Protein AF-A0A3D1HDG7-F1 (afdb_monomer)

Radius of gyration: 14.28 Å; Cα contacts (8 Å, |Δi|>4): 1167; chains: 1; bounding box: 36×28×39 Å

Sequence (213 aa):
SNIEINGGNVTANGGNYAAGIGGGYGREGSGIKIKSGTVKAKGGKNGAGIGGGEEGIGDGIYIHGGEVIATGGDCAAGIGGGTDRGSGGEGSVIKITGGKVNAKGGNGGAGIGGGDSALGSDIEIFGGDVTANGGAYGAGIGGGNGKDGSNIKITDGTVKATGGNSAAGIGGGNGKNGSNIKITNGKVNATGGDYAAGIGGGSGGAGSNIEIN

Structure (mmCIF, N/CA/C/O backbone):
data_AF-A0A3D1HDG7-F1
#
_entry.id   AF-A0A3D1HDG7-F1
#
loop_
_atom_site.group_PDB
_atom_site.id
_atom_site.type_symbol
_atom_site.label_atom_id
_atom_site.label_alt_id
_atom_site.label_comp_id
_atom_site.label_asym_id
_atom_site.label_entity_id
_atom_site.label_seq_id
_atom_site.pdbx_PDB_ins_code
_atom_site.Cartn_x
_atom_site.Cartn_y
_atom_site.Cartn_z
_atom_site.occupancy
_atom_site.B_iso_or_equiv
_atom_site.auth_seq_id
_atom_site.auth_comp_id
_atom_site.auth_asym_id
_atom_site.auth_atom_id
_atom_site.pdbx_PDB_model_num
ATOM 1 N N . SER A 1 1 ? 2.938 -5.058 16.216 1.00 76.50 1 SER A N 1
ATOM 2 C CA . SER A 1 1 ? 2.353 -4.147 17.227 1.00 76.50 1 SER A CA 1
ATOM 3 C C . SER A 1 1 ? 0.966 -4.650 17.635 1.00 76.50 1 SER A C 1
ATOM 5 O O . SER A 1 1 ? 0.572 -5.721 17.199 1.00 76.50 1 SER A O 1
ATOM 7 N N . ASN A 1 2 ? 0.236 -3.952 18.510 1.00 90.44 2 ASN A N 1
ATOM 8 C CA . ASN A 1 2 ? -1.207 -4.167 18.689 1.00 90.44 2 ASN A CA 1
ATOM 9 C C . ASN A 1 2 ? -1.836 -2.810 19.013 1.00 90.44 2 ASN A C 1
ATOM 11 O O . ASN A 1 2 ? -1.699 -2.311 20.129 1.00 90.44 2 ASN A O 1
ATOM 15 N N . ILE A 1 3 ? -2.391 -2.157 17.997 1.00 97.12 3 ILE A N 1
ATOM 16 C CA . ILE A 1 3 ? -2.825 -0.757 18.065 1.00 97.12 3 ILE A CA 1
ATOM 17 C C . ILE A 1 3 ? -4.291 -0.707 17.671 1.00 97.12 3 ILE A C 1
ATOM 19 O O . ILE A 1 3 ? -4.648 -1.155 16.587 1.00 97.12 3 ILE A O 1
ATOM 23 N N . GLU A 1 4 ? -5.132 -0.115 18.515 1.00 98.19 4 GLU A N 1
ATOM 24 C CA . GLU A 1 4 ? -6.555 0.050 18.229 1.00 98.19 4 GLU A CA 1
ATOM 25 C C . GLU A 1 4 ? -6.974 1.515 18.371 1.00 98.19 4 GLU A C 1
ATOM 27 O O . GLU A 1 4 ? -6.880 2.108 19.445 1.00 98.19 4 GLU A O 1
ATOM 32 N N . ILE A 1 5 ? -7.452 2.100 17.272 1.00 98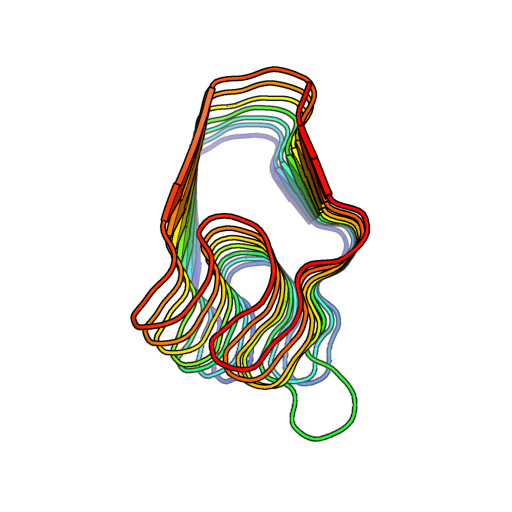.19 5 ILE A N 1
ATOM 33 C CA . ILE A 1 5 ? -7.988 3.461 17.218 1.00 98.19 5 ILE A CA 1
ATOM 34 C C . ILE A 1 5 ? -9.506 3.366 17.116 1.00 98.19 5 ILE A C 1
ATOM 36 O O . ILE A 1 5 ? -10.062 3.019 16.073 1.00 98.19 5 ILE A O 1
ATOM 40 N N . ASN A 1 6 ? -10.179 3.686 18.220 1.00 98.25 6 ASN A N 1
ATOM 41 C CA . ASN A 1 6 ? -11.638 3.629 18.313 1.00 98.25 6 ASN A CA 1
ATOM 42 C C . ASN A 1 6 ? -12.333 4.901 17.798 1.00 98.25 6 ASN A C 1
ATOM 44 O O . ASN A 1 6 ? -13.519 4.847 17.481 1.00 98.25 6 ASN A O 1
ATOM 48 N N . GLY A 1 7 ? -11.615 6.025 17.692 1.00 95.38 7 GLY A N 1
ATOM 49 C CA . GLY A 1 7 ? -12.141 7.314 17.241 1.00 95.38 7 GLY A CA 1
ATOM 50 C C . GLY A 1 7 ? -11.206 8.485 17.555 1.00 95.38 7 GLY A C 1
ATOM 51 O O . GLY A 1 7 ? -10.049 8.287 17.922 1.00 95.38 7 GLY A O 1
ATOM 52 N N . GLY A 1 8 ? -11.728 9.710 17.441 1.00 98.12 8 GLY A N 1
ATOM 53 C CA . GLY A 1 8 ? -10.987 10.948 17.713 1.00 98.12 8 GLY A CA 1
ATOM 54 C C . GLY A 1 8 ? -10.122 11.425 16.542 1.00 98.12 8 GLY A C 1
ATOM 55 O O . GLY A 1 8 ? -10.270 10.957 15.416 1.00 98.12 8 GLY A O 1
ATOM 56 N N . ASN A 1 9 ? -9.234 12.384 16.813 1.00 98.50 9 ASN A N 1
ATOM 57 C CA . ASN A 1 9 ? -8.270 12.905 15.843 1.00 98.50 9 ASN A CA 1
ATOM 58 C C . ASN A 1 9 ? -6.863 12.442 16.233 1.00 98.50 9 ASN A C 1
ATOM 60 O O . ASN A 1 9 ? -6.315 12.904 17.232 1.00 98.50 9 ASN A O 1
ATOM 64 N N . VAL A 1 10 ? -6.276 11.547 15.443 1.00 98.44 10 VAL A N 1
ATOM 65 C CA . VAL A 1 10 ? -4.929 11.007 15.656 1.00 98.44 10 VAL A CA 1
ATOM 66 C C . VAL A 1 10 ? -4.004 11.568 14.586 1.00 98.44 10 VAL A C 1
ATOM 68 O O . VAL A 1 10 ? -4.263 11.424 13.395 1.00 98.44 10 VAL A O 1
ATOM 71 N N . THR A 1 11 ? -2.916 12.210 15.004 1.00 98.56 11 THR A N 1
ATOM 72 C CA . THR A 1 11 ? -1.812 12.589 14.112 1.00 98.56 11 THR A CA 1
ATOM 73 C C . THR A 1 11 ? -0.536 11.948 14.627 1.00 98.56 11 THR A C 1
ATOM 75 O O . THR A 1 11 ? -0.151 12.193 15.768 1.00 98.56 11 THR A O 1
ATOM 78 N N . ALA A 1 12 ? 0.107 11.132 13.797 1.00 98.25 12 ALA A N 1
ATOM 79 C CA . ALA A 1 12 ? 1.300 10.387 14.164 1.00 98.25 12 ALA A CA 1
ATOM 80 C C . ALA A 1 12 ? 2.385 10.543 13.093 1.00 98.25 12 ALA A C 1
ATOM 82 O O . ALA A 1 12 ? 2.123 10.389 11.898 1.00 98.25 12 ALA A O 1
ATOM 83 N N . ASN A 1 13 ? 3.600 10.866 13.533 1.00 98.44 13 ASN A N 1
ATOM 84 C CA . ASN A 1 13 ? 4.766 11.024 12.673 1.00 98.44 13 ASN A CA 1
ATOM 85 C C . ASN A 1 13 ? 5.849 10.053 13.134 1.00 98.44 13 ASN A C 1
ATOM 87 O O . ASN A 1 13 ? 6.254 10.087 14.297 1.00 98.44 13 ASN A O 1
ATOM 91 N N . GLY A 1 14 ? 6.317 9.214 12.219 1.00 97.81 14 GLY A N 1
ATOM 92 C CA . GLY A 1 14 ? 7.404 8.288 12.472 1.00 97.81 14 GLY A CA 1
ATOM 93 C C . GLY A 1 14 ? 8.725 9.033 12.629 1.00 97.81 14 GLY A C 1
ATOM 94 O O . GLY A 1 14 ? 9.022 9.979 11.896 1.00 97.81 14 GLY A O 1
ATOM 95 N N . GLY A 1 15 ? 9.533 8.590 13.590 1.00 95.06 15 GLY A N 1
ATOM 96 C CA . GLY A 1 15 ? 10.949 8.945 13.650 1.00 95.06 15 GLY A CA 1
ATOM 97 C C . GLY A 1 15 ? 11.735 8.290 12.511 1.00 95.06 15 GLY A C 1
ATOM 98 O O . GLY A 1 15 ? 11.178 7.560 11.695 1.00 95.06 15 GLY A O 1
ATOM 99 N N . ASN A 1 16 ? 13.045 8.528 12.456 1.00 96.50 16 ASN A N 1
ATOM 100 C CA . ASN A 1 16 ? 13.907 7.916 11.443 1.00 96.50 16 ASN A CA 1
ATOM 101 C C . ASN A 1 16 ? 13.678 6.392 11.388 1.00 96.50 16 ASN A C 1
ATOM 103 O O . ASN A 1 16 ? 13.757 5.735 12.427 1.00 96.50 16 ASN A O 1
ATOM 107 N N . TYR A 1 17 ? 13.359 5.858 10.205 1.00 97.62 17 TYR A N 1
ATOM 108 C CA . TYR A 1 17 ? 13.085 4.432 9.977 1.00 97.62 17 TYR A CA 1
ATOM 109 C C . TYR A 1 17 ? 11.850 3.840 10.664 1.00 97.62 17 TYR A C 1
ATOM 111 O O . TYR A 1 17 ? 11.635 2.632 10.592 1.00 97.62 17 TYR A O 1
ATOM 119 N N . ALA A 1 18 ? 11.019 4.652 11.316 1.00 98.06 18 ALA A N 1
ATOM 120 C CA . ALA A 1 18 ? 9.807 4.192 11.980 1.00 98.06 18 ALA A CA 1
ATOM 121 C C . ALA A 1 18 ? 8.555 4.533 11.169 1.00 98.06 18 ALA A C 1
ATOM 123 O O . ALA A 1 18 ? 8.486 5.564 10.489 1.00 98.06 18 ALA A O 1
ATOM 124 N N . ALA A 1 19 ? 7.541 3.681 11.290 1.00 98.50 19 ALA A N 1
ATOM 125 C CA . ALA A 1 19 ? 6.222 3.979 10.772 1.00 98.50 19 ALA A CA 1
ATOM 126 C C . ALA A 1 19 ? 5.575 5.146 11.528 1.00 98.50 19 ALA A C 1
ATOM 128 O O . ALA A 1 19 ? 5.885 5.395 12.696 1.00 98.50 19 ALA A O 1
ATOM 129 N N . GLY A 1 20 ? 4.631 5.833 10.883 1.00 98.69 20 GLY A N 1
ATOM 130 C CA . GLY A 1 20 ? 3.779 6.808 11.567 1.00 98.69 20 GLY A CA 1
ATOM 131 C C . GLY A 1 20 ? 2.958 6.136 12.664 1.00 98.69 20 GLY A C 1
ATOM 132 O O . GLY A 1 20 ? 2.959 6.575 13.811 1.00 98.69 20 GLY A O 1
ATOM 133 N N . ILE A 1 21 ? 2.303 5.029 12.317 1.00 98.69 21 ILE A N 1
ATOM 134 C CA . ILE A 1 21 ? 1.606 4.140 13.251 1.00 98.69 21 ILE A CA 1
ATOM 135 C C . ILE A 1 21 ? 2.057 2.712 12.959 1.00 98.69 21 ILE A C 1
ATOM 137 O O . ILE A 1 21 ? 1.743 2.186 11.896 1.00 98.69 21 ILE A O 1
ATOM 141 N N . GLY A 1 22 ? 2.753 2.070 13.897 1.00 98.12 22 GLY A N 1
ATOM 142 C CA . GLY A 1 22 ? 3.136 0.666 13.760 1.00 98.12 22 GLY A CA 1
ATOM 143 C C . GLY A 1 22 ? 4.529 0.356 14.295 1.00 98.12 22 GLY A C 1
ATOM 144 O O . GLY A 1 22 ? 4.751 0.490 15.499 1.00 98.12 22 GLY A O 1
ATOM 145 N N . GLY A 1 23 ? 5.411 -0.153 13.435 1.00 96.81 23 GLY A N 1
ATOM 146 C CA . GLY A 1 23 ? 6.745 -0.649 13.788 1.00 96.81 23 GLY A CA 1
ATOM 147 C C . GLY A 1 23 ? 7.859 0.405 13.714 1.00 96.81 23 GLY A C 1
ATOM 148 O O . GLY A 1 23 ? 7.749 1.411 13.016 1.00 96.81 23 GLY A O 1
ATOM 149 N N . GLY A 1 24 ? 8.954 0.166 14.442 1.00 96.25 24 GLY A N 1
ATOM 150 C CA . GLY A 1 24 ? 10.236 0.871 14.282 1.00 96.25 24 GLY A CA 1
ATOM 151 C C . GLY A 1 24 ? 11.188 0.159 13.306 1.00 96.25 24 GLY A C 1
ATOM 152 O O . GLY A 1 24 ? 10.787 -0.797 12.650 1.00 96.25 24 GLY A O 1
ATOM 153 N N . TYR A 1 25 ? 12.455 0.586 13.250 1.00 96.19 25 TYR A N 1
ATOM 154 C CA . TYR A 1 25 ? 13.498 -0.047 12.422 1.00 96.19 25 TYR A CA 1
ATOM 155 C C . TYR A 1 25 ? 13.593 -1.564 12.665 1.00 96.19 25 TYR A C 1
ATOM 157 O O . TYR A 1 25 ? 13.758 -1.996 13.810 1.00 96.19 25 TYR A O 1
ATOM 165 N N . GLY A 1 26 ? 13.462 -2.358 11.601 1.00 93.62 26 GLY A N 1
ATOM 166 C CA . GLY A 1 26 ? 13.469 -3.822 11.617 1.00 93.62 26 GLY A CA 1
ATOM 167 C C . GLY A 1 26 ? 12.299 -4.452 12.377 1.00 93.62 26 GLY A C 1
ATOM 168 O O . GLY A 1 26 ? 12.356 -5.628 12.734 1.00 93.62 26 GLY A O 1
ATOM 169 N N . ARG A 1 27 ? 11.258 -3.680 12.721 1.00 95.88 27 ARG A N 1
ATOM 170 C CA . ARG A 1 27 ? 10.115 -4.158 13.510 1.00 95.88 27 ARG A CA 1
ATOM 171 C C . ARG A 1 27 ? 8.832 -4.137 12.701 1.00 95.88 27 ARG A C 1
ATOM 173 O O . ARG A 1 27 ? 8.497 -3.155 12.040 1.00 95.88 27 ARG A O 1
ATOM 180 N N . GLU A 1 28 ? 8.070 -5.206 12.863 1.00 95.38 28 GLU A N 1
ATOM 181 C CA . GLU A 1 28 ? 6.762 -5.366 12.250 1.00 95.38 28 GLU A CA 1
ATOM 182 C C . GLU A 1 28 ? 5.736 -4.374 12.804 1.00 95.38 28 GLU A C 1
ATOM 184 O O . GLU A 1 28 ? 5.579 -4.188 14.020 1.00 95.38 28 GLU A O 1
ATOM 189 N N . GLY A 1 29 ? 4.960 -3.795 11.898 1.00 96.19 29 GLY A N 1
ATOM 190 C CA . GLY A 1 29 ? 3.773 -3.022 12.213 1.00 96.19 29 GLY A CA 1
ATOM 191 C C . GLY A 1 29 ? 2.522 -3.862 12.104 1.00 96.19 29 GLY A C 1
ATOM 192 O O . GLY A 1 29 ? 1.704 -3.604 11.230 1.00 96.19 29 GLY A O 1
ATOM 193 N N . SER A 1 30 ? 2.398 -4.855 12.983 1.00 95.94 30 SER A N 1
ATOM 194 C CA . SER A 1 30 ? 1.260 -5.771 12.975 1.00 95.94 30 SER A CA 1
ATOM 195 C C . SER A 1 30 ? 0.092 -5.367 13.875 1.00 95.94 30 SER A C 1
ATOM 197 O O . SER A 1 30 ? 0.267 -4.531 14.768 1.00 95.94 30 SER A O 1
ATOM 199 N N . GLY A 1 31 ? -1.088 -5.956 13.646 1.00 96.75 31 GLY A N 1
ATOM 200 C CA . GLY A 1 31 ? -2.238 -5.883 14.557 1.00 96.75 31 GLY A CA 1
ATOM 201 C C . GLY A 1 31 ? -2.822 -4.478 14.709 1.00 96.75 31 GLY A C 1
ATOM 202 O O . GLY A 1 31 ? -3.193 -4.073 15.811 1.00 96.75 31 GLY A O 1
ATOM 203 N N . ILE A 1 32 ? -2.856 -3.706 13.625 1.00 98.62 32 ILE A N 1
ATOM 204 C CA . ILE A 1 32 ? -3.329 -2.319 13.636 1.00 98.62 32 ILE A CA 1
ATOM 205 C C . ILE A 1 32 ? -4.802 -2.301 13.234 1.00 98.62 32 ILE A C 1
ATOM 207 O O . ILE A 1 32 ? -5.154 -2.770 12.158 1.00 98.62 32 ILE A O 1
ATOM 211 N N . LYS A 1 33 ? -5.672 -1.748 14.079 1.00 98.75 33 LYS A N 1
ATOM 212 C CA . LYS A 1 33 ? -7.117 -1.645 13.848 1.00 98.75 33 LYS A CA 1
ATOM 213 C C . LYS A 1 33 ? -7.570 -0.196 13.944 1.00 98.75 33 LYS A C 1
ATOM 215 O O . LYS A 1 33 ? -7.435 0.432 14.992 1.00 98.75 33 LYS A O 1
ATOM 220 N N . ILE A 1 34 ? -8.161 0.326 12.875 1.00 98.75 34 ILE A N 1
ATOM 221 C CA . ILE A 1 34 ? -8.768 1.661 12.840 1.00 98.75 34 ILE A CA 1
ATOM 222 C C . ILE A 1 34 ? -10.269 1.494 12.656 1.00 98.75 34 ILE A C 1
ATOM 224 O O . ILE A 1 34 ? -10.728 1.063 11.599 1.00 98.75 34 ILE A O 1
ATOM 228 N N . LYS A 1 35 ? -11.042 1.809 13.696 1.00 98.62 35 LYS A N 1
ATOM 229 C CA . LYS A 1 35 ? -12.502 1.659 13.680 1.00 98.62 35 LYS A CA 1
ATOM 230 C C . LYS A 1 35 ? -13.228 2.921 13.235 1.00 98.62 35 LYS A C 1
ATOM 232 O O . LYS A 1 35 ? -14.217 2.825 12.516 1.00 98.62 35 LYS A O 1
ATOM 237 N N . SER A 1 36 ? -12.771 4.091 13.677 1.00 98.44 36 SER A N 1
ATOM 238 C CA . SER A 1 36 ? -13.371 5.380 13.319 1.00 98.44 36 SER A CA 1
ATOM 239 C C . SER A 1 36 ? -12.404 6.545 13.572 1.00 98.44 36 SER A C 1
ATOM 241 O O . SER A 1 36 ? -11.258 6.331 13.970 1.00 98.44 36 SER A O 1
ATOM 243 N N . GLY A 1 37 ? -12.880 7.781 13.386 1.00 98.25 37 GLY A N 1
ATOM 244 C CA . GLY A 1 37 ? -12.123 9.010 13.638 1.00 98.25 37 GLY A CA 1
ATOM 245 C C . GLY A 1 37 ? -11.378 9.530 12.411 1.00 98.25 37 GLY A C 1
ATOM 246 O O . GLY A 1 37 ? -11.589 9.057 11.296 1.00 98.25 37 GLY A O 1
ATOM 247 N N . THR A 1 38 ? -10.513 10.516 12.632 1.00 98.75 38 THR A N 1
ATOM 248 C CA . THR A 1 38 ? -9.593 11.056 11.624 1.00 98.75 38 THR A CA 1
ATOM 249 C C . THR A 1 38 ? -8.178 10.636 11.992 1.00 98.75 38 THR A C 1
ATOM 251 O O . THR A 1 38 ? -7.663 11.049 13.032 1.00 98.75 38 THR A O 1
ATOM 254 N N . VAL A 1 39 ? -7.527 9.841 11.149 1.00 98.81 39 VAL A N 1
ATOM 255 C CA . VAL A 1 39 ? -6.170 9.333 11.375 1.00 98.81 39 VAL A CA 1
ATOM 256 C C . VAL A 1 39 ? -5.246 9.866 10.293 1.00 98.81 39 VAL A C 1
ATOM 258 O O . VAL A 1 39 ? -5.426 9.581 9.115 1.00 98.81 39 VAL A O 1
ATOM 261 N N . LYS A 1 40 ? -4.236 10.633 10.695 1.00 98.88 40 LYS A N 1
ATOM 262 C CA . LYS A 1 40 ? -3.170 11.136 9.827 1.00 98.88 40 LYS A CA 1
ATOM 263 C C . LYS A 1 40 ? -1.855 10.516 10.267 1.00 98.88 40 LYS A C 1
ATOM 265 O O . LYS A 1 40 ? -1.360 10.829 11.347 1.00 98.88 40 LYS A O 1
ATOM 270 N N . ALA A 1 41 ? -1.298 9.642 9.444 1.00 98.81 41 ALA A N 1
ATOM 271 C CA . ALA A 1 41 ? -0.086 8.908 9.763 1.00 98.81 41 ALA A CA 1
ATOM 272 C C . ALA A 1 41 ? 0.970 9.146 8.686 1.00 98.81 41 ALA A C 1
ATOM 274 O O . ALA A 1 41 ? 0.730 8.903 7.501 1.00 98.81 41 ALA A O 1
ATOM 275 N N . LYS A 1 42 ? 2.137 9.638 9.095 1.00 98.88 42 LYS A N 1
ATOM 276 C CA . LYS A 1 42 ? 3.268 9.874 8.203 1.00 98.88 42 LYS A CA 1
ATOM 277 C C . LYS A 1 42 ? 4.471 9.073 8.673 1.00 98.88 42 LYS A C 1
ATOM 279 O O . LYS A 1 42 ? 4.912 9.253 9.805 1.00 98.88 42 LYS A O 1
ATOM 284 N N . GLY A 1 43 ? 5.007 8.226 7.807 1.00 98.62 43 GLY A N 1
ATOM 285 C CA . GLY A 1 43 ? 6.248 7.510 8.071 1.00 98.62 43 GLY A CA 1
ATOM 286 C C . GLY A 1 43 ? 7.442 8.455 8.155 1.00 98.62 43 GLY A C 1
ATOM 287 O O . GLY A 1 43 ? 7.488 9.485 7.472 1.00 98.62 43 GLY A O 1
ATOM 288 N N . GLY A 1 44 ? 8.419 8.110 8.991 1.00 98.00 44 GLY A N 1
ATOM 289 C CA . GLY A 1 44 ? 9.753 8.692 8.875 1.00 98.00 44 GLY A CA 1
ATOM 290 C C . GLY A 1 44 ? 10.496 8.086 7.688 1.00 98.00 44 GLY A C 1
ATOM 291 O O . GLY A 1 44 ? 9.947 7.251 6.975 1.00 98.00 44 GLY A O 1
ATOM 292 N N . LYS A 1 45 ? 11.751 8.489 7.456 1.00 96.94 45 LYS A N 1
ATOM 293 C CA . LYS A 1 45 ? 12.581 7.961 6.356 1.00 96.94 45 LYS A CA 1
ATOM 294 C C . LYS A 1 45 ? 12.447 6.435 6.268 1.00 96.94 45 LYS A C 1
ATOM 296 O O . LYS A 1 45 ? 12.741 5.774 7.250 1.00 96.94 45 LYS A O 1
ATOM 301 N N . ASN A 1 46 ? 11.991 5.901 5.134 1.00 97.62 46 ASN A N 1
ATOM 302 C CA . ASN A 1 46 ? 11.824 4.459 4.865 1.00 97.62 46 ASN A CA 1
ATOM 303 C C . ASN A 1 46 ? 10.826 3.675 5.751 1.00 97.62 46 ASN A C 1
ATOM 305 O O . ASN A 1 46 ? 10.706 2.460 5.591 1.00 97.62 46 ASN A O 1
ATOM 309 N N . GLY A 1 47 ? 10.077 4.332 6.641 1.00 98.25 47 GLY A N 1
ATOM 310 C CA . GLY A 1 47 ? 8.972 3.720 7.389 1.00 98.25 47 GLY A CA 1
ATOM 311 C C . GLY A 1 47 ? 7.617 3.969 6.725 1.00 98.25 47 GLY A C 1
ATOM 312 O O . GLY A 1 47 ? 7.413 5.007 6.090 1.00 98.25 47 GLY A O 1
ATOM 313 N N . ALA A 1 48 ? 6.674 3.038 6.871 1.00 98.69 48 ALA A N 1
ATOM 314 C CA . ALA A 1 48 ? 5.331 3.179 6.314 1.00 98.69 48 ALA A CA 1
ATOM 315 C C . ALA A 1 48 ? 4.537 4.314 6.985 1.00 98.69 48 ALA A C 1
ATOM 317 O O . ALA A 1 48 ? 4.805 4.708 8.123 1.00 98.69 48 ALA A O 1
ATOM 318 N N . GLY A 1 49 ? 3.502 4.827 6.320 1.00 98.81 49 GLY A N 1
ATOM 319 C CA . GLY A 1 49 ? 2.527 5.689 6.998 1.00 98.81 49 GLY A CA 1
ATOM 320 C C . GLY A 1 49 ? 1.862 4.927 8.145 1.00 98.81 49 GLY A C 1
ATOM 321 O O . GLY A 1 49 ? 1.951 5.327 9.308 1.00 98.81 49 GLY A O 1
ATOM 322 N N . ILE A 1 50 ? 1.262 3.785 7.812 1.00 98.88 50 ILE A N 1
ATOM 323 C CA . ILE A 1 50 ? 0.682 2.823 8.754 1.00 98.88 50 ILE A CA 1
ATOM 324 C C . ILE A 1 50 ? 1.245 1.440 8.432 1.00 98.88 50 ILE A C 1
ATOM 326 O O . ILE A 1 50 ? 1.064 0.962 7.316 1.00 98.88 50 ILE A O 1
ATOM 330 N N . GLY A 1 51 ? 1.885 0.798 9.406 1.00 98.50 51 GLY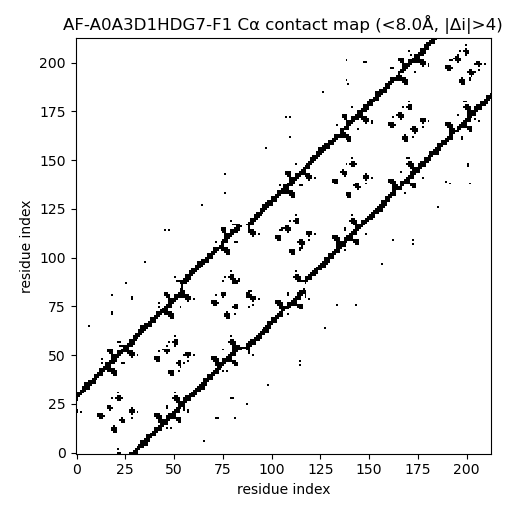 A N 1
ATOM 331 C CA . GLY A 1 51 ? 2.468 -0.534 9.263 1.00 98.50 51 GLY A CA 1
ATOM 332 C C . GLY A 1 51 ? 3.936 -0.579 9.680 1.00 98.50 51 GLY A C 1
ATOM 333 O O . GLY A 1 51 ? 4.272 -0.128 10.777 1.00 98.50 51 GLY A O 1
ATOM 334 N N . GLY A 1 52 ? 4.797 -1.202 8.879 1.00 97.94 52 GLY A N 1
ATOM 335 C CA . GLY A 1 52 ? 6.183 -1.509 9.253 1.00 97.94 52 GLY A CA 1
ATOM 336 C C . GLY A 1 52 ? 7.140 -0.310 9.219 1.00 97.94 52 GLY A C 1
ATOM 337 O O . GLY A 1 52 ? 6.958 0.626 8.437 1.00 97.94 52 GLY A O 1
ATOM 338 N N . GLY A 1 53 ? 8.179 -0.333 10.063 1.00 97.75 53 GLY A N 1
ATOM 339 C CA . GLY A 1 53 ? 9.352 0.538 9.877 1.00 97.75 53 GLY A CA 1
ATOM 340 C C . GLY A 1 53 ? 10.233 0.052 8.719 1.00 97.75 53 GLY A C 1
ATOM 341 O O . GLY A 1 53 ? 9.859 -0.892 8.032 1.00 97.75 53 GLY A O 1
ATOM 342 N N . GLU A 1 54 ? 11.404 0.655 8.493 1.00 97.56 54 GLU A N 1
ATOM 343 C CA . GLU A 1 54 ? 12.380 0.123 7.515 1.00 97.56 54 GLU A CA 1
ATOM 344 C C . GLU A 1 54 ? 12.680 -1.351 7.826 1.00 97.56 54 GLU A C 1
ATOM 346 O O . GLU A 1 54 ? 12.824 -1.690 8.998 1.00 97.56 54 GLU A O 1
ATOM 351 N N . GLU A 1 55 ? 12.708 -2.221 6.811 1.00 96.25 55 GLU A N 1
ATOM 352 C CA . GLU A 1 55 ? 12.768 -3.694 6.917 1.00 96.25 55 GLU A CA 1
ATOM 353 C C . GLU A 1 55 ? 11.593 -4.338 7.684 1.00 96.25 55 GLU A C 1
ATOM 355 O O . GLU A 1 55 ? 11.432 -5.554 7.697 1.00 96.25 55 GLU A O 1
ATOM 360 N N . GLY A 1 56 ? 10.714 -3.551 8.296 1.00 96.75 56 GLY A N 1
ATOM 361 C CA . GLY A 1 56 ? 9.542 -4.025 9.010 1.00 96.75 56 GLY A CA 1
ATOM 362 C C . GLY A 1 56 ? 8.415 -4.414 8.061 1.00 96.75 56 GLY A C 1
ATOM 363 O O . GLY A 1 56 ? 8.023 -3.640 7.185 1.00 96.75 56 GLY A O 1
ATOM 364 N N . ILE A 1 57 ? 7.841 -5.593 8.292 1.00 96.94 57 ILE A N 1
ATOM 365 C CA . ILE A 1 57 ? 6.625 -6.043 7.610 1.00 96.94 57 ILE A CA 1
ATOM 366 C C . ILE A 1 57 ? 5.423 -5.263 8.161 1.00 96.94 57 ILE A C 1
ATOM 368 O O . ILE A 1 57 ? 5.280 -5.075 9.375 1.00 96.94 57 ILE A O 1
ATOM 372 N N . GLY A 1 58 ? 4.558 -4.781 7.275 1.00 97.12 58 GLY A N 1
ATOM 373 C CA . GLY A 1 58 ? 3.233 -4.286 7.629 1.00 97.12 58 GLY A CA 1
ATOM 374 C C . GLY A 1 58 ? 2.211 -5.386 7.419 1.00 97.12 58 GLY A C 1
ATOM 375 O O . GLY A 1 58 ? 1.772 -5.580 6.291 1.00 97.12 58 GLY A O 1
ATOM 376 N N . ASP A 1 59 ? 1.850 -6.073 8.500 1.00 95.75 59 ASP A N 1
ATOM 377 C CA . ASP A 1 59 ? 0.948 -7.226 8.477 1.00 95.75 59 ASP A CA 1
ATOM 378 C C . ASP A 1 59 ? -0.319 -6.979 9.306 1.00 95.75 59 ASP A C 1
ATOM 380 O O . ASP A 1 59 ? -0.292 -6.258 10.297 1.00 95.75 59 ASP A O 1
ATOM 384 N N . GLY A 1 60 ? -1.458 -7.566 8.958 1.00 97.75 60 GLY A N 1
ATOM 385 C CA . GLY A 1 60 ? -2.656 -7.503 9.803 1.00 97.75 60 GLY A CA 1
ATOM 386 C C . GLY A 1 60 ? -3.101 -6.066 10.108 1.00 97.75 60 GLY A C 1
ATOM 387 O O . GLY A 1 60 ? -3.266 -5.685 11.276 1.00 97.75 60 GLY A O 1
ATOM 388 N N . ILE A 1 61 ? -3.271 -5.267 9.054 1.00 98.75 61 ILE A N 1
ATOM 389 C CA . ILE A 1 61 ? -3.747 -3.882 9.124 1.00 98.75 61 ILE A CA 1
ATOM 390 C C . ILE A 1 61 ? -5.220 -3.853 8.716 1.00 98.75 61 ILE A C 1
ATOM 392 O O . ILE A 1 61 ? -5.569 -4.160 7.579 1.00 98.75 61 ILE A O 1
ATOM 396 N N . TYR A 1 62 ? -6.091 -3.448 9.637 1.00 98.75 62 TYR A N 1
ATOM 397 C CA . TYR A 1 62 ? -7.542 -3.473 9.480 1.00 98.75 62 TYR A CA 1
ATOM 398 C C . TYR A 1 62 ? -8.125 -2.064 9.584 1.00 98.75 62 TYR A C 1
ATOM 400 O O . TYR A 1 62 ? -8.048 -1.420 10.634 1.00 98.75 62 TYR A O 1
ATOM 408 N N . ILE A 1 63 ? -8.757 -1.591 8.513 1.00 98.81 63 ILE A N 1
ATOM 409 C CA . ILE A 1 63 ? -9.473 -0.311 8.486 1.00 98.81 63 ILE A CA 1
ATOM 410 C C . ILE A 1 63 ? -10.963 -0.595 8.321 1.00 98.81 63 ILE A C 1
ATOM 412 O O . ILE A 1 63 ? -11.408 -1.122 7.301 1.00 98.81 63 ILE A O 1
ATOM 416 N N . HIS A 1 64 ? -11.741 -0.259 9.344 1.00 98.69 64 HIS A N 1
ATOM 417 C CA . HIS A 1 64 ? -13.189 -0.455 9.365 1.00 98.69 64 HIS A CA 1
ATOM 418 C C . HIS A 1 64 ? -13.973 0.823 9.069 1.00 98.69 64 HIS A C 1
ATOM 420 O O . HIS A 1 64 ? -15.101 0.748 8.589 1.00 98.69 64 HIS A O 1
ATOM 426 N N . GLY A 1 65 ? -13.392 1.994 9.325 1.00 97.75 65 GLY A N 1
ATOM 427 C CA . GLY A 1 65 ? -14.080 3.265 9.146 1.00 97.75 65 GLY A CA 1
ATOM 428 C C . GLY A 1 65 ? -13.215 4.474 9.484 1.00 97.75 65 GLY A C 1
ATOM 429 O O . GLY A 1 65 ? -12.041 4.344 9.828 1.00 97.75 65 GLY A O 1
ATOM 430 N N . GLY A 1 66 ? -13.826 5.658 9.412 1.00 98.50 66 GLY A N 1
ATOM 431 C CA . GLY A 1 66 ? -13.151 6.943 9.619 1.00 98.50 66 GLY A CA 1
ATOM 432 C C . GLY A 1 66 ? -12.537 7.531 8.345 1.00 98.50 66 GLY A C 1
ATOM 433 O O . GLY A 1 66 ? -12.716 6.998 7.249 1.00 98.50 66 GLY A O 1
ATOM 434 N N . GLU A 1 67 ? -11.832 8.649 8.497 1.00 98.88 67 GLU A N 1
ATOM 435 C CA . GLU A 1 67 ? -10.963 9.224 7.467 1.00 98.88 67 GLU A CA 1
ATOM 436 C C . GLU A 1 67 ? -9.509 8.877 7.799 1.00 98.88 67 GLU A C 1
ATOM 438 O O . GLU A 1 67 ? -8.977 9.307 8.822 1.00 98.88 67 GLU A O 1
ATOM 443 N N . VAL A 1 68 ? -8.859 8.096 6.939 1.00 98.94 68 VAL A N 1
ATOM 444 C CA . VAL A 1 68 ? -7.474 7.650 7.111 1.00 98.94 68 VAL A CA 1
ATOM 445 C C . VAL A 1 68 ? -6.620 8.253 6.009 1.00 98.94 68 VAL A C 1
ATOM 447 O O . VAL A 1 68 ? -6.853 8.013 4.829 1.00 98.94 68 VAL A O 1
ATOM 450 N N . ILE A 1 69 ? -5.609 9.024 6.392 1.00 98.94 69 ILE A N 1
ATOM 451 C CA . ILE A 1 69 ? -4.613 9.604 5.495 1.00 98.94 69 ILE A CA 1
ATOM 452 C C . ILE A 1 69 ? -3.257 9.045 5.908 1.00 98.94 69 ILE A C 1
ATOM 454 O O . ILE A 1 69 ? -2.732 9.390 6.968 1.00 98.94 69 ILE A O 1
ATOM 458 N N . ALA A 1 70 ? -2.690 8.187 5.069 1.00 98.88 70 ALA A N 1
ATOM 459 C CA . ALA A 1 70 ? -1.442 7.493 5.338 1.00 98.88 70 ALA A CA 1
ATOM 460 C C . ALA A 1 70 ? -0.412 7.841 4.262 1.00 98.88 70 ALA A C 1
ATOM 462 O O . ALA A 1 70 ? -0.649 7.659 3.069 1.00 98.88 70 ALA A O 1
ATOM 463 N N . THR A 1 71 ? 0.727 8.389 4.670 1.00 98.88 71 THR A N 1
ATOM 464 C CA . THR A 1 71 ? 1.817 8.767 3.763 1.00 98.88 71 THR A CA 1
ATOM 465 C C . THR A 1 71 ? 3.092 8.058 4.184 1.00 98.88 71 THR A C 1
ATOM 467 O O . THR A 1 71 ? 3.561 8.256 5.305 1.00 98.88 71 THR A O 1
ATOM 470 N N . GLY A 1 72 ? 3.647 7.245 3.291 1.00 98.69 72 GLY A N 1
ATOM 471 C CA . GLY A 1 72 ? 4.938 6.603 3.494 1.00 98.69 72 GLY A CA 1
ATOM 472 C C . GLY A 1 72 ? 6.068 7.622 3.606 1.00 98.69 72 GLY A C 1
ATOM 473 O O . GLY A 1 72 ? 5.970 8.748 3.108 1.00 98.69 72 GLY A O 1
ATOM 474 N N . GLY A 1 73 ? 7.147 7.220 4.270 1.00 98.31 73 GLY A N 1
ATOM 475 C CA . GLY A 1 73 ? 8.430 7.901 4.161 1.00 98.31 73 GLY A CA 1
ATOM 476 C C . GLY A 1 73 ? 9.045 7.758 2.771 1.00 98.31 73 GLY A C 1
ATOM 477 O O . GLY A 1 73 ? 8.433 7.194 1.869 1.00 98.31 73 GLY A O 1
ATOM 478 N N . ASP A 1 74 ? 10.284 8.227 2.619 1.00 96.75 74 ASP A N 1
ATOM 479 C CA . ASP A 1 74 ? 10.975 8.367 1.329 1.00 96.75 74 ASP A CA 1
ATOM 480 C C . ASP A 1 74 ? 10.842 7.169 0.388 1.00 96.75 74 ASP A C 1
ATOM 482 O O . ASP A 1 74 ? 10.606 7.396 -0.794 1.00 96.75 74 ASP A O 1
ATOM 486 N N . CYS A 1 75 ? 10.943 5.936 0.903 1.00 97.06 75 CYS A N 1
ATOM 487 C CA . CYS A 1 75 ? 10.894 4.712 0.105 1.00 97.06 75 CYS A CA 1
ATOM 488 C C . CYS A 1 75 ? 9.906 3.644 0.620 1.00 97.06 75 CYS A C 1
ATOM 490 O O . CYS A 1 75 ? 10.139 2.446 0.466 1.00 97.06 75 CYS A O 1
ATOM 492 N N . ALA A 1 76 ? 8.825 4.041 1.293 1.00 98.38 76 ALA A N 1
ATOM 493 C CA . ALA A 1 76 ? 7.930 3.109 1.990 1.00 98.38 76 ALA A CA 1
ATOM 494 C C . ALA A 1 76 ? 6.472 3.200 1.534 1.00 98.38 76 ALA A C 1
ATOM 496 O O . ALA A 1 76 ? 6.073 4.171 0.884 1.00 98.38 76 ALA A O 1
ATOM 497 N N . ALA A 1 77 ? 5.666 2.203 1.902 1.00 98.81 77 ALA A N 1
ATOM 498 C CA . ALA A 1 77 ? 4.248 2.196 1.580 1.00 98.81 77 ALA A CA 1
ATOM 499 C C . ALA A 1 77 ? 3.474 3.285 2.340 1.00 98.81 77 ALA A C 1
ATOM 501 O O . ALA A 1 77 ? 3.828 3.680 3.456 1.00 98.81 77 ALA A O 1
ATOM 502 N N . GLY A 1 78 ? 2.360 3.738 1.764 1.00 98.88 78 GLY A N 1
ATOM 503 C CA . GLY A 1 78 ? 1.373 4.513 2.518 1.00 98.88 78 GLY A CA 1
ATOM 504 C C . GLY A 1 78 ? 0.796 3.675 3.659 1.00 98.88 78 GLY A C 1
ATOM 505 O O . GLY A 1 78 ? 0.905 4.046 4.829 1.00 98.88 7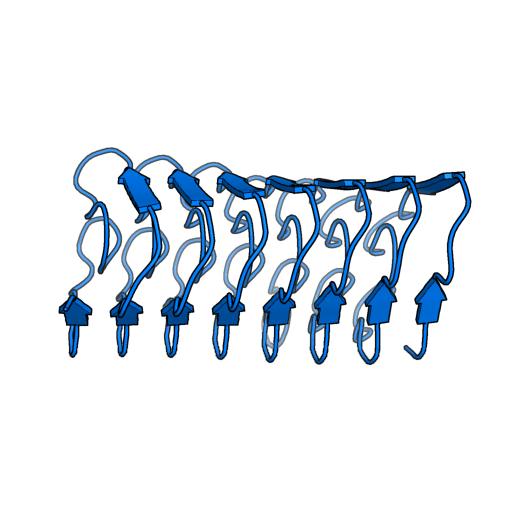8 GLY A O 1
ATOM 506 N N . ILE A 1 79 ? 0.231 2.519 3.309 1.00 98.94 79 ILE A N 1
ATOM 507 C CA . ILE A 1 79 ? -0.271 1.500 4.239 1.00 98.94 79 ILE A CA 1
ATOM 508 C C . ILE A 1 79 ? 0.370 0.162 3.876 1.00 98.94 79 ILE A C 1
ATOM 510 O O . ILE A 1 79 ? 0.203 -0.297 2.749 1.00 98.94 79 ILE A O 1
ATOM 514 N N . GLY A 1 80 ? 1.066 -0.464 4.820 1.00 98.50 80 GLY A N 1
ATOM 515 C CA . GLY A 1 80 ? 1.765 -1.731 4.615 1.00 98.50 80 GLY A CA 1
ATOM 516 C C . GLY A 1 80 ? 3.202 -1.672 5.119 1.00 98.50 80 GLY A C 1
ATOM 517 O O . GLY A 1 80 ? 3.443 -1.220 6.239 1.00 98.50 80 GLY A O 1
ATOM 518 N N . GLY A 1 81 ? 4.155 -2.172 4.341 1.00 97.81 81 GLY A N 1
ATOM 519 C CA . GLY A 1 81 ? 5.534 -2.334 4.804 1.00 97.81 81 GLY A CA 1
ATOM 520 C C . GLY A 1 81 ? 6.443 -1.119 4.595 1.00 97.81 81 GLY A C 1
ATOM 521 O O . GLY A 1 81 ? 6.153 -0.205 3.812 1.00 97.81 81 GLY A O 1
ATOM 522 N N . GLY A 1 82 ? 7.558 -1.097 5.331 1.00 97.50 82 GLY A N 1
ATOM 523 C CA . GLY A 1 82 ? 8.657 -0.164 5.073 1.00 97.50 82 GLY A CA 1
ATOM 524 C C . GLY A 1 82 ? 9.527 -0.605 3.897 1.00 97.50 82 GLY A C 1
ATOM 525 O O . GLY A 1 82 ? 9.195 -1.533 3.172 1.00 97.50 82 GLY A O 1
ATOM 526 N N . THR A 1 83 ? 10.653 0.068 3.677 1.00 96.69 83 THR A N 1
ATOM 527 C CA . THR A 1 83 ? 11.597 -0.308 2.607 1.00 96.69 83 THR A CA 1
ATOM 528 C C . THR A 1 83 ? 12.258 -1.660 2.880 1.00 96.69 83 THR A C 1
ATOM 530 O O . THR A 1 83 ? 12.682 -1.905 4.009 1.00 96.69 83 THR A O 1
ATOM 533 N N . ASP A 1 84 ? 12.423 -2.494 1.852 1.00 93.00 84 ASP A N 1
ATOM 534 C CA . ASP A 1 84 ? 13.244 -3.706 1.929 1.00 93.00 84 ASP A CA 1
ATOM 535 C C . ASP A 1 84 ? 14.725 -3.388 1.662 1.00 93.00 84 ASP A C 1
ATOM 537 O O . ASP A 1 84 ? 15.087 -2.768 0.659 1.00 93.00 84 ASP A O 1
ATOM 541 N N . ARG A 1 85 ? 15.604 -3.838 2.560 1.00 89.56 85 ARG A N 1
ATOM 542 C CA . ARG A 1 85 ? 17.069 -3.768 2.426 1.00 89.56 85 ARG A CA 1
ATOM 543 C C . ARG A 1 85 ? 17.730 -5.153 2.425 1.00 89.56 85 ARG A C 1
ATOM 545 O O . ARG A 1 85 ? 18.957 -5.232 2.445 1.00 89.56 85 ARG A O 1
ATOM 552 N N . GLY A 1 86 ? 16.947 -6.232 2.341 1.00 79.00 86 GLY A N 1
ATOM 553 C CA . GLY A 1 86 ? 17.444 -7.595 2.145 1.00 79.00 86 GLY A CA 1
ATOM 554 C C . GLY A 1 86 ? 16.546 -8.717 2.674 1.00 79.00 86 GLY A C 1
ATOM 555 O O . GLY A 1 86 ? 16.719 -9.856 2.243 1.00 79.00 86 GLY A O 1
ATOM 556 N N . SER A 1 87 ? 15.614 -8.438 3.590 1.00 72.94 87 SER A N 1
ATOM 557 C CA . SER A 1 87 ? 14.738 -9.460 4.184 1.00 72.94 87 SER A CA 1
ATOM 558 C C . SER A 1 87 ? 13.516 -8.874 4.907 1.00 72.94 87 SER A C 1
ATOM 560 O O . SER A 1 87 ? 13.233 -9.265 6.041 1.00 72.94 87 SER A O 1
ATOM 562 N N . GLY A 1 88 ? 12.811 -7.909 4.312 1.00 84.62 88 GLY A N 1
ATOM 563 C CA . GLY A 1 88 ? 11.636 -7.334 4.968 1.00 84.62 88 GLY A CA 1
ATOM 564 C C . GLY A 1 88 ? 10.831 -6.352 4.124 1.00 84.62 88 GLY A C 1
ATOM 565 O O . GLY A 1 88 ? 10.848 -6.400 2.902 1.00 84.62 88 GLY A O 1
ATOM 566 N N . GLY A 1 89 ? 10.088 -5.463 4.787 1.00 85.12 89 GLY A N 1
ATOM 567 C CA . GLY A 1 89 ? 9.347 -4.384 4.118 1.00 85.12 89 GLY A CA 1
ATOM 568 C C . GLY A 1 89 ? 8.061 -4.804 3.395 1.00 85.12 89 GLY A C 1
ATOM 569 O O . GLY A 1 89 ? 7.421 -3.985 2.731 1.00 85.12 89 GLY A O 1
ATOM 570 N N . GLU A 1 90 ? 7.668 -6.073 3.498 1.00 95.25 90 GLU A N 1
ATOM 571 C CA . GLU A 1 90 ? 6.460 -6.585 2.852 1.00 95.25 90 GLU A CA 1
ATOM 572 C C . GLU A 1 90 ? 5.202 -5.929 3.435 1.00 95.25 90 GLU A C 1
ATOM 574 O O . GLU A 1 90 ? 5.122 -5.636 4.631 1.00 95.25 90 GLU A O 1
ATOM 579 N N . GLY A 1 91 ? 4.211 -5.685 2.580 1.00 90.56 91 GLY A N 1
ATOM 580 C CA . GLY A 1 91 ? 2.855 -5.358 3.008 1.00 90.56 91 GLY A CA 1
ATOM 581 C C . GLY A 1 91 ? 1.946 -6.547 2.760 1.00 90.56 91 GLY A C 1
ATOM 582 O O . GLY A 1 91 ? 1.688 -6.870 1.598 1.00 90.56 91 GLY A O 1
ATOM 583 N N . SER A 1 92 ? 1.467 -7.171 3.832 1.00 93.38 92 SER A N 1
ATOM 584 C CA . SER A 1 92 ? 0.620 -8.365 3.803 1.00 93.38 92 SER A CA 1
ATOM 585 C C . SER A 1 92 ? -0.620 -8.195 4.675 1.00 93.38 92 SER A C 1
ATOM 587 O O . SER A 1 92 ? -0.649 -7.372 5.588 1.00 93.38 92 SER A O 1
ATOM 589 N N . VAL A 1 93 ? -1.674 -8.962 4.387 1.00 96.88 93 VAL A N 1
ATOM 590 C CA . VAL A 1 93 ? -2.900 -9.032 5.205 1.00 96.88 93 VAL A CA 1
ATOM 591 C C . VAL A 1 93 ? -3.432 -7.631 5.544 1.00 96.88 93 VAL A C 1
ATOM 593 O O . VAL A 1 93 ? -3.585 -7.226 6.702 1.00 96.88 93 VAL A O 1
ATOM 596 N N . ILE A 1 94 ? -3.698 -6.856 4.494 1.00 98.62 94 ILE A N 1
ATOM 597 C CA . ILE A 1 94 ? -4.257 -5.507 4.605 1.00 98.62 94 ILE A CA 1
ATOM 598 C C . ILE A 1 94 ? -5.731 -5.581 4.237 1.00 98.62 94 ILE A C 1
ATOM 600 O O . ILE A 1 94 ? -6.079 -5.925 3.110 1.00 98.62 94 ILE A O 1
ATOM 604 N N . LYS A 1 95 ? -6.608 -5.229 5.177 1.00 98.81 95 LYS A N 1
ATOM 605 C CA . LYS A 1 95 ? -8.056 -5.347 5.013 1.00 98.81 95 LYS A CA 1
ATOM 606 C C . LYS A 1 95 ? -8.764 -4.023 5.247 1.00 98.81 95 LYS A C 1
ATOM 608 O O . LYS A 1 95 ? -8.783 -3.497 6.360 1.00 98.81 95 LYS A O 1
ATOM 613 N N . ILE A 1 96 ? -9.418 -3.517 4.209 1.00 98.81 96 ILE A N 1
ATOM 614 C CA . ILE A 1 96 ? -10.248 -2.311 4.268 1.00 98.81 96 ILE A CA 1
ATOM 615 C C . ILE A 1 96 ? -11.705 -2.724 4.097 1.00 98.81 96 ILE A C 1
ATOM 617 O O . ILE A 1 96 ? -12.076 -3.343 3.107 1.00 98.81 96 ILE A O 1
ATOM 621 N N . THR A 1 97 ? -12.537 -2.404 5.080 1.00 98.75 97 THR A N 1
ATOM 622 C CA . THR A 1 97 ? -13.974 -2.739 5.089 1.00 98.75 97 THR A CA 1
ATOM 623 C C . THR A 1 97 ? -14.870 -1.503 5.047 1.00 98.75 97 THR A C 1
ATOM 625 O O . THR A 1 97 ? -16.069 -1.629 4.832 1.00 98.75 97 THR A O 1
ATOM 628 N N . GLY A 1 98 ? -14.301 -0.306 5.205 1.00 98.31 98 GLY A N 1
ATOM 629 C CA . GLY A 1 98 ? -15.037 0.950 5.155 1.00 98.31 98 GLY A CA 1
ATOM 630 C C . GLY A 1 98 ? -14.147 2.165 5.402 1.00 98.31 98 GLY A C 1
ATOM 631 O O . GLY A 1 98 ? -12.936 2.047 5.589 1.00 98.31 98 GLY A O 1
ATOM 632 N N . GLY A 1 99 ? -14.775 3.342 5.433 1.00 98.62 99 GLY A N 1
ATOM 633 C CA . GLY A 1 99 ? -14.102 4.627 5.629 1.00 98.62 99 GLY A CA 1
ATOM 634 C C . GLY A 1 99 ? -13.631 5.284 4.332 1.00 98.62 99 GLY A C 1
ATOM 635 O O . GLY A 1 99 ? -13.815 4.754 3.237 1.00 98.62 99 GLY A O 1
ATOM 636 N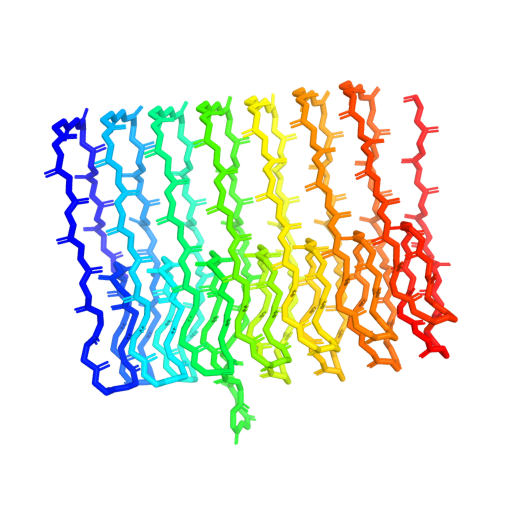 N . LYS A 1 100 ? -13.039 6.468 4.476 1.00 98.88 100 LYS A N 1
ATOM 637 C CA . LYS A 1 100 ? -12.361 7.204 3.408 1.00 98.88 100 LYS A CA 1
ATOM 638 C C . LYS A 1 100 ? -10.860 7.056 3.614 1.00 98.88 100 LYS A C 1
ATOM 640 O O . LYS A 1 100 ? -10.316 7.605 4.569 1.00 98.88 100 LYS A O 1
ATOM 645 N N . VAL A 1 101 ? -10.196 6.309 2.744 1.00 98.94 101 VAL A N 1
ATOM 646 C CA . VAL A 1 101 ? -8.781 5.954 2.879 1.00 98.94 101 VAL A CA 1
ATOM 647 C C . VAL A 1 101 ? -7.991 6.613 1.761 1.00 98.94 101 VAL A C 1
ATOM 649 O O . VAL A 1 101 ? -8.241 6.361 0.590 1.00 98.94 101 VAL A O 1
ATOM 652 N N . ASN A 1 102 ? -7.021 7.449 2.113 1.00 98.94 102 ASN A N 1
ATOM 653 C CA . ASN A 1 102 ? -6.067 8.037 1.184 1.00 98.94 102 ASN A CA 1
ATOM 654 C C . ASN A 1 102 ? -4.657 7.582 1.559 1.00 98.94 102 ASN A C 1
ATOM 656 O O . ASN A 1 102 ? -4.100 8.021 2.568 1.00 98.94 102 ASN A O 1
ATOM 660 N N . ALA A 1 103 ? -4.098 6.690 0.753 1.00 98.88 103 ALA A N 1
ATOM 661 C CA . ALA A 1 103 ? -2.792 6.099 0.974 1.00 98.88 103 ALA A CA 1
ATOM 662 C C . ALA A 1 103 ? -1.822 6.535 -0.127 1.00 98.88 103 ALA A C 1
ATOM 664 O O . ALA A 1 103 ? -2.117 6.413 -1.320 1.00 98.88 103 ALA A O 1
ATOM 665 N N . LYS A 1 104 ? -0.660 7.053 0.271 1.00 98.94 104 LYS A N 1
ATOM 666 C CA . LYS A 1 104 ? 0.380 7.515 -0.647 1.00 98.94 104 LYS A CA 1
ATOM 667 C C . LYS A 1 104 ? 1.730 6.901 -0.297 1.00 98.94 104 LYS A C 1
ATOM 669 O O . LYS A 1 104 ? 2.230 7.126 0.805 1.00 98.94 104 LYS A O 1
ATOM 674 N N . GLY A 1 105 ? 2.320 6.187 -1.248 1.00 98.75 105 GLY A N 1
ATOM 675 C CA . GLY A 1 105 ? 3.676 5.659 -1.140 1.00 98.75 105 GLY A CA 1
ATOM 676 C C . GLY A 1 105 ? 4.753 6.724 -1.356 1.00 98.75 105 GLY A C 1
ATOM 677 O O . GLY A 1 105 ? 4.532 7.743 -2.023 1.00 98.75 105 GLY A O 1
ATOM 678 N N . GLY A 1 106 ? 5.930 6.476 -0.786 1.00 98.69 106 GLY A N 1
ATOM 679 C CA . GLY A 1 106 ? 7.179 7.139 -1.156 1.00 98.69 106 GLY A CA 1
ATOM 680 C C . GLY A 1 106 ? 7.760 6.590 -2.458 1.00 98.69 106 GLY A C 1
ATOM 681 O O . GLY A 1 106 ? 7.181 5.709 -3.083 1.00 98.69 106 GLY A O 1
ATOM 682 N N . ASN A 1 107 ? 8.917 7.094 -2.877 1.00 98.44 107 ASN A N 1
ATOM 683 C CA . ASN A 1 107 ? 9.658 6.596 -4.035 1.00 98.44 107 ASN A CA 1
ATOM 684 C C . ASN A 1 107 ? 9.855 5.071 -3.959 1.00 98.44 107 ASN A C 1
ATOM 686 O O . ASN A 1 107 ? 10.446 4.557 -3.022 1.00 98.44 107 ASN A O 1
ATOM 690 N N . GLY A 1 108 ? 9.318 4.342 -4.926 1.00 98.19 108 GLY A N 1
ATOM 691 C CA . GLY A 1 108 ? 9.318 2.885 -4.971 1.00 98.19 108 GLY A CA 1
ATOM 692 C C . GLY A 1 108 ? 8.290 2.201 -4.071 1.00 98.19 108 GLY A C 1
ATOM 693 O O . GLY A 1 108 ? 7.994 1.032 -4.286 1.00 98.19 108 GLY A O 1
ATOM 694 N N . GLY A 1 109 ? 7.691 2.903 -3.110 1.00 98.62 109 GLY A N 1
ATOM 695 C CA . GLY A 1 109 ? 6.653 2.363 -2.236 1.00 98.62 109 GLY A CA 1
ATOM 696 C C . GLY A 1 109 ? 5.268 2.373 -2.881 1.00 98.62 109 GLY A C 1
ATOM 697 O O . GLY A 1 109 ? 4.888 3.325 -3.575 1.00 98.62 109 GLY A O 1
ATOM 698 N N . ALA A 1 110 ? 4.484 1.332 -2.612 1.00 98.88 110 ALA A N 1
ATOM 699 C CA . ALA A 1 110 ? 3.091 1.277 -3.026 1.00 98.88 110 ALA A CA 1
ATOM 700 C C . ALA A 1 110 ? 2.217 2.265 -2.234 1.00 98.88 110 ALA A C 1
ATOM 702 O O . ALA A 1 110 ? 2.540 2.669 -1.112 1.00 98.88 110 ALA A O 1
ATOM 703 N N . GLY A 1 111 ? 1.063 2.640 -2.785 1.00 98.88 111 GLY A N 1
ATOM 704 C CA . GLY A 1 111 ? 0.039 3.329 -1.995 1.00 98.88 111 GLY A CA 1
ATOM 705 C C . GLY A 1 111 ? -0.419 2.437 -0.840 1.00 98.88 111 GLY A C 1
ATOM 706 O O . GLY A 1 111 ? -0.305 2.814 0.328 1.00 98.88 111 GLY A O 1
ATOM 707 N N . ILE A 1 112 ? -0.874 1.230 -1.181 1.00 98.94 112 ILE A N 1
ATOM 708 C CA . ILE A 1 112 ? -1.242 0.160 -0.246 1.00 98.94 112 ILE A CA 1
ATOM 709 C C . ILE A 1 112 ? -0.500 -1.116 -0.654 1.00 98.94 112 ILE A C 1
ATOM 711 O O . ILE A 1 112 ? -0.679 -1.577 -1.780 1.00 98.94 112 ILE A O 1
ATOM 715 N N . GLY A 1 113 ? 0.301 -1.690 0.241 1.00 98.69 113 GLY A N 1
ATOM 716 C CA . GLY A 1 113 ? 1.081 -2.903 -0.017 1.00 98.69 113 GLY A CA 1
ATOM 717 C C . GLY A 1 113 ? 2.545 -2.762 0.395 1.00 98.69 113 GLY A C 1
ATOM 718 O O . GLY A 1 113 ? 2.834 -2.330 1.511 1.00 98.69 113 GLY A O 1
ATOM 719 N N . GLY A 1 114 ? 3.468 -3.162 -0.479 1.00 98.31 114 GLY A N 1
ATOM 720 C CA . GLY A 1 114 ? 4.903 -3.203 -0.172 1.00 98.31 114 GLY A CA 1
ATOM 721 C C . GLY A 1 114 ? 5.590 -1.834 -0.202 1.00 98.31 114 GLY A C 1
ATOM 722 O O . GLY A 1 114 ? 5.210 -0.948 -0.975 1.00 98.31 114 GLY A O 1
ATOM 723 N N . GLY A 1 115 ? 6.629 -1.654 0.620 1.00 98.31 115 GLY A N 1
ATOM 724 C CA . GLY A 1 115 ? 7.596 -0.568 0.426 1.00 98.31 115 GLY A CA 1
ATOM 725 C C . GLY A 1 115 ? 8.518 -0.814 -0.774 1.00 98.31 115 GLY A C 1
ATOM 726 O O . GLY A 1 115 ? 8.382 -1.814 -1.475 1.00 98.31 115 GLY A O 1
ATOM 727 N N . ASP A 1 116 ? 9.455 0.101 -1.041 1.00 98.50 116 ASP A N 1
ATOM 728 C CA . ASP A 1 116 ? 10.434 -0.075 -2.123 1.00 98.50 116 ASP A CA 1
ATOM 729 C C . ASP A 1 116 ? 11.180 -1.399 -1.973 1.00 98.50 116 ASP A C 1
ATOM 731 O O . ASP A 1 116 ? 11.563 -1.789 -0.867 1.00 98.50 116 ASP A O 1
ATOM 735 N N . SER A 1 117 ? 11.358 -2.091 -3.099 1.00 98.06 117 SER A N 1
ATOM 736 C CA . SER A 1 117 ? 11.928 -3.433 -3.140 1.00 98.06 117 SER A CA 1
ATOM 737 C C . SER A 1 117 ? 11.189 -4.462 -2.280 1.00 98.06 117 SER A C 1
ATOM 739 O O . SER A 1 117 ? 11.763 -5.512 -2.026 1.00 98.06 117 SER A O 1
ATOM 741 N N . ALA A 1 118 ? 9.921 -4.248 -1.902 1.00 98.06 118 ALA A N 1
ATOM 742 C CA . ALA A 1 118 ? 9.144 -5.201 -1.105 1.00 98.06 118 ALA A CA 1
ATOM 743 C C . ALA A 1 118 ? 7.839 -5.676 -1.772 1.00 98.06 118 ALA A C 1
ATOM 745 O O . ALA A 1 118 ? 7.212 -4.967 -2.565 1.00 98.06 118 ALA A O 1
ATOM 746 N N . LEU A 1 119 ? 7.423 -6.902 -1.442 1.00 98.12 119 LEU A N 1
ATOM 747 C CA . LEU A 1 119 ? 6.191 -7.503 -1.958 1.00 98.12 119 LEU A CA 1
ATOM 748 C C . LEU A 1 119 ? 4.952 -6.817 -1.375 1.00 98.12 119 LEU A C 1
ATOM 750 O O . LEU A 1 119 ? 4.927 -6.422 -0.208 1.00 98.12 119 LEU A O 1
ATOM 754 N N . GLY A 1 120 ? 3.902 -6.725 -2.187 1.00 98.31 120 GLY A N 1
ATOM 755 C CA . GLY A 1 120 ? 2.554 -6.421 -1.716 1.00 98.31 120 GLY A CA 1
ATOM 756 C C . GLY A 1 120 ? 1.649 -7.609 -1.973 1.00 98.31 120 GLY A C 1
ATOM 757 O O . GLY A 1 120 ? 1.460 -7.999 -3.127 1.00 98.31 120 GLY A O 1
ATOM 758 N N . SER A 1 121 ? 1.105 -8.196 -0.915 1.00 98.00 121 SER A N 1
ATOM 759 C CA . SER A 1 121 ? 0.281 -9.398 -1.017 1.00 98.00 121 SER A CA 1
ATOM 760 C C . SER A 1 121 ? -0.909 -9.375 -0.066 1.00 98.00 121 SER A C 1
ATOM 762 O O . SER A 1 121 ? -0.954 -8.576 0.865 1.00 98.00 121 SER A O 1
ATOM 764 N N . ASP A 1 122 ? -1.895 -10.229 -0.332 1.00 98.56 122 ASP A N 1
ATOM 765 C CA . ASP A 1 122 ? -3.057 -10.461 0.532 1.00 98.56 122 ASP A CA 1
ATOM 766 C C . ASP A 1 122 ? -3.763 -9.157 0.945 1.00 98.56 122 ASP A C 1
ATOM 768 O O . ASP A 1 122 ? -3.969 -8.851 2.124 1.00 98.56 122 ASP A O 1
ATOM 772 N N . ILE A 1 123 ? -4.113 -8.361 -0.068 1.00 98.88 123 ILE A N 1
ATOM 773 C CA . ILE A 1 123 ? -4.787 -7.072 0.096 1.00 98.88 123 ILE A CA 1
ATOM 774 C C . ILE A 1 123 ? -6.265 -7.255 -0.237 1.00 98.88 123 ILE A C 1
ATOM 776 O O . ILE A 1 123 ? -6.623 -7.549 -1.378 1.00 98.88 123 ILE A O 1
ATOM 780 N N . GLU A 1 124 ? -7.136 -7.031 0.743 1.00 98.81 124 GLU A N 1
ATOM 781 C CA . GLU A 1 124 ? -8.581 -7.162 0.593 1.00 98.81 124 GLU A CA 1
ATOM 782 C C . GLU A 1 124 ? -9.307 -5.827 0.824 1.00 98.81 124 GLU A C 1
ATOM 784 O O . GLU A 1 124 ? -9.215 -5.217 1.892 1.00 98.81 124 GLU A O 1
ATOM 789 N N . ILE A 1 125 ? -10.107 -5.398 -0.152 1.00 98.75 125 ILE A N 1
ATOM 790 C CA . ILE A 1 125 ? -11.003 -4.241 -0.042 1.00 98.75 125 ILE A CA 1
ATOM 791 C C . ILE A 1 125 ? -12.451 -4.721 -0.185 1.00 98.75 125 ILE A C 1
ATOM 793 O O . ILE A 1 125 ? -12.869 -5.223 -1.230 1.00 98.75 125 ILE A O 1
ATOM 797 N N . PHE A 1 126 ? -13.222 -4.571 0.888 1.00 98.50 126 PHE A N 1
ATOM 798 C CA . PHE A 1 126 ? -14.639 -4.936 0.979 1.00 98.50 126 PHE A CA 1
ATOM 799 C C . PHE A 1 126 ? -15.579 -3.733 0.984 1.00 98.50 126 PHE A C 1
ATOM 801 O O . PHE A 1 126 ? -16.786 -3.918 1.067 1.00 98.50 126 PHE A O 1
ATOM 808 N N . GLY A 1 127 ? -15.052 -2.509 0.956 1.00 98.00 127 GLY A N 1
ATOM 809 C CA . GLY A 1 127 ? -15.864 -1.300 0.979 1.00 98.00 127 GLY A CA 1
ATOM 810 C C . GLY A 1 127 ? -15.049 -0.040 1.253 1.00 98.00 127 GLY A C 1
ATOM 811 O O . GLY A 1 127 ? -13.833 -0.092 1.439 1.00 98.00 127 GLY A O 1
ATOM 812 N N . GLY A 1 128 ? -15.748 1.095 1.312 1.00 98.50 128 GLY A N 1
ATOM 813 C CA . GLY A 1 128 ? -15.163 2.420 1.535 1.00 98.50 128 GLY A CA 1
ATOM 814 C C . GLY A 1 128 ? -14.879 3.207 0.252 1.00 98.50 128 GLY A C 1
ATOM 815 O O . GLY A 1 128 ? -15.166 2.754 -0.857 1.00 98.50 128 GLY A O 1
ATOM 816 N N . ASP A 1 129 ? -14.335 4.409 0.431 1.00 98.88 129 ASP A N 1
ATOM 817 C CA . ASP A 1 129 ? -13.775 5.260 -0.623 1.00 98.88 129 ASP A CA 1
ATOM 818 C C . ASP A 1 129 ? -12.249 5.238 -0.488 1.00 98.88 129 ASP A C 1
ATOM 820 O O . ASP A 1 129 ? -11.677 5.877 0.399 1.00 98.88 129 ASP A O 1
ATOM 824 N N . VAL A 1 130 ? -11.594 4.424 -1.312 1.00 98.94 130 VAL A N 1
ATOM 825 C CA . VAL A 1 130 ? -10.162 4.140 -1.234 1.00 98.94 130 VAL A CA 1
ATOM 826 C C . VAL A 1 130 ? -9.449 4.804 -2.398 1.00 98.94 130 VAL A C 1
ATOM 828 O O . VAL A 1 130 ? -9.637 4.449 -3.557 1.00 98.94 130 VAL A O 1
ATOM 831 N N . THR A 1 131 ? -8.562 5.737 -2.087 1.00 98.94 131 THR A N 1
ATOM 832 C CA . THR A 1 131 ? -7.600 6.307 -3.024 1.00 98.94 131 THR A CA 1
ATOM 833 C C . THR A 1 131 ? -6.201 5.840 -2.643 1.00 98.94 131 THR A C 1
ATOM 835 O O . THR A 1 131 ? -5.710 6.152 -1.560 1.00 98.94 131 THR A O 1
ATOM 838 N N . ALA A 1 132 ? -5.542 5.116 -3.541 1.00 98.94 132 ALA A N 1
ATOM 839 C CA . ALA A 1 132 ? -4.197 4.597 -3.348 1.00 98.94 132 ALA A CA 1
ATOM 840 C C . ALA A 1 132 ? -3.283 5.091 -4.474 1.00 98.94 132 ALA A C 1
ATOM 842 O O . ALA A 1 132 ? -3.541 4.843 -5.653 1.00 98.94 132 ALA A O 1
ATOM 843 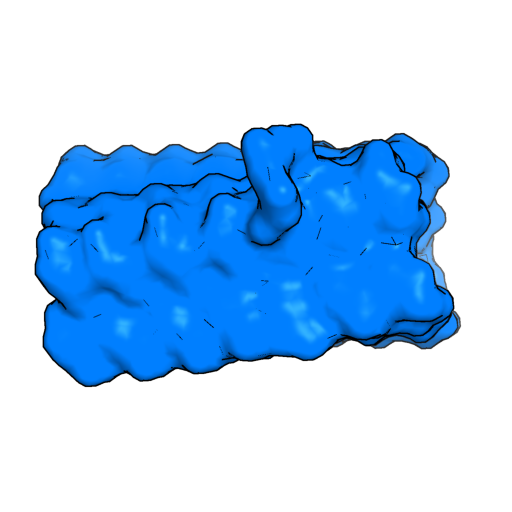N N . ASN A 1 133 ? -2.226 5.813 -4.114 1.00 98.94 133 ASN A N 1
ATOM 844 C CA . ASN A 1 133 ? -1.259 6.355 -5.061 1.00 98.94 133 ASN A CA 1
ATOM 845 C C . ASN A 1 133 ? 0.128 5.807 -4.734 1.00 98.94 133 ASN A C 1
ATOM 847 O O . ASN A 1 133 ? 0.670 6.100 -3.664 1.00 98.94 133 ASN A O 1
ATOM 851 N N . GLY A 1 134 ? 0.706 5.043 -5.654 1.00 98.81 134 GLY A N 1
ATOM 852 C CA . GLY A 1 134 ? 2.107 4.653 -5.569 1.00 98.81 134 GLY A CA 1
ATOM 853 C C . GLY A 1 134 ? 3.015 5.873 -5.684 1.00 98.81 134 GLY A C 1
ATOM 854 O O . GLY A 1 134 ? 2.661 6.873 -6.321 1.00 98.81 134 GLY A O 1
ATOM 855 N N . GLY A 1 135 ? 4.193 5.814 -5.067 1.00 98.62 135 GLY A N 1
ATOM 856 C CA . GLY A 1 135 ? 5.271 6.714 -5.469 1.00 98.62 135 GLY A CA 1
ATOM 857 C C . GLY A 1 135 ? 5.911 6.235 -6.770 1.00 98.62 135 GLY A C 1
ATOM 858 O O . GLY A 1 135 ? 5.441 5.284 -7.391 1.00 98.62 135 GLY A O 1
ATOM 859 N N . ALA A 1 136 ? 6.980 6.899 -7.217 1.00 98.19 136 ALA A N 1
ATOM 860 C CA . ALA A 1 136 ? 7.656 6.526 -8.462 1.00 98.19 136 ALA A CA 1
ATOM 861 C C . ALA A 1 136 ? 7.962 5.018 -8.480 1.00 98.19 136 ALA A C 1
ATOM 863 O O . ALA A 1 136 ? 8.496 4.513 -7.505 1.00 98.19 136 ALA A O 1
ATOM 864 N N . TYR A 1 137 ? 7.601 4.299 -9.546 1.00 98.62 137 TYR A N 1
ATOM 865 C CA . TYR A 1 137 ? 7.845 2.854 -9.689 1.00 98.62 137 TYR A CA 1
ATOM 866 C C . TYR A 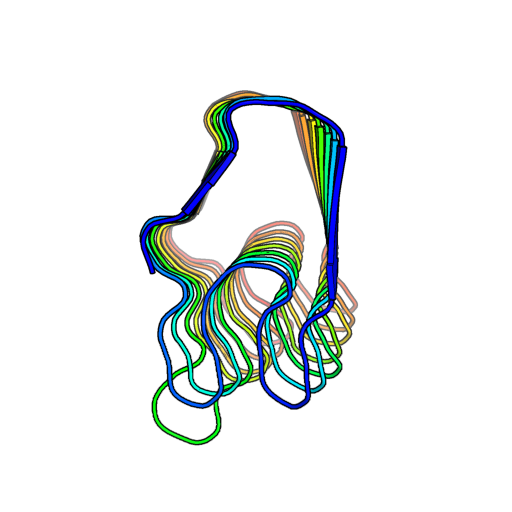1 137 ? 7.102 1.906 -8.725 1.00 98.62 137 TYR A C 1
ATOM 868 O O . TYR A 1 137 ? 7.184 0.691 -8.917 1.00 98.62 137 TYR A O 1
ATOM 876 N N . GLY A 1 138 ? 6.349 2.415 -7.745 1.00 98.69 138 GLY A N 1
ATOM 877 C CA . GLY A 1 138 ? 5.482 1.621 -6.867 1.00 98.69 138 GLY A CA 1
ATOM 878 C C . GLY A 1 138 ? 4.048 1.531 -7.395 1.00 98.69 138 GLY A C 1
ATOM 879 O O . GLY A 1 138 ? 3.545 2.473 -8.018 1.00 98.69 138 GLY A O 1
ATOM 880 N N . ALA A 1 139 ? 3.372 0.408 -7.149 1.00 98.88 139 ALA A N 1
ATOM 881 C CA . ALA A 1 139 ? 1.977 0.238 -7.549 1.00 98.88 139 ALA A CA 1
ATOM 882 C C . ALA A 1 139 ? 1.032 1.150 -6.744 1.00 98.88 139 ALA A C 1
ATOM 884 O O . ALA A 1 139 ? 1.333 1.562 -5.621 1.00 98.88 139 ALA A O 1
ATOM 885 N N . GLY A 1 140 ? -0.155 1.439 -7.279 1.00 98.94 140 GLY A N 1
ATOM 886 C CA . GLY A 1 140 ? -1.215 2.056 -6.474 1.00 98.94 140 GLY A CA 1
ATOM 887 C C . GLY A 1 140 ? -1.603 1.138 -5.313 1.00 98.94 140 GLY A C 1
ATOM 888 O O . GLY A 1 140 ? -1.483 1.513 -4.146 1.00 98.94 140 GLY A O 1
ATOM 889 N N . ILE A 1 141 ? -2.003 -0.089 -5.648 1.00 98.94 141 ILE A N 1
ATOM 890 C CA . ILE A 1 141 ? -2.266 -1.188 -4.710 1.00 98.94 141 ILE A CA 1
ATOM 891 C C . ILE A 1 141 ? -1.454 -2.403 -5.159 1.00 98.94 141 ILE A C 1
ATOM 893 O O . ILE A 1 141 ? -1.652 -2.878 -6.277 1.00 98.94 141 ILE A O 1
ATOM 897 N N . GLY A 1 142 ? -0.574 -2.923 -4.307 1.00 98.75 142 GLY A N 1
ATOM 898 C CA . GLY A 1 142 ? 0.237 -4.103 -4.602 1.00 98.75 142 GLY A CA 1
ATOM 899 C C . GLY A 1 142 ? 1.720 -3.900 -4.308 1.00 98.75 142 GLY A C 1
ATOM 900 O O . GLY A 1 142 ? 2.083 -3.444 -3.223 1.00 98.75 142 GLY A O 1
ATOM 901 N N . GLY A 1 143 ? 2.574 -4.307 -5.245 1.00 98.69 143 GLY A N 1
ATOM 902 C CA . GLY A 1 143 ? 4.021 -4.385 -5.046 1.00 98.69 143 GLY A CA 1
ATOM 903 C C . GLY A 1 143 ? 4.724 -3.029 -5.020 1.00 98.69 143 GLY A C 1
ATOM 904 O O . GLY A 1 143 ? 4.322 -2.077 -5.699 1.00 98.69 143 GLY A O 1
ATOM 905 N N . GLY A 1 144 ? 5.821 -2.964 -4.268 1.00 98.62 144 GLY A N 1
ATOM 906 C CA . GLY A 1 144 ? 6.813 -1.912 -4.431 1.00 98.62 144 GLY A CA 1
ATOM 907 C C . GLY A 1 144 ? 7.642 -2.099 -5.700 1.00 98.62 144 GLY A C 1
ATOM 908 O O . GLY A 1 144 ? 7.570 -3.116 -6.391 1.00 98.62 144 GLY A O 1
ATOM 909 N N . ASN A 1 145 ? 8.454 -1.102 -6.020 1.00 98.62 145 ASN A N 1
ATOM 910 C CA . ASN A 1 145 ? 9.356 -1.115 -7.164 1.00 98.62 145 ASN A CA 1
ATOM 911 C C . ASN A 1 145 ? 10.237 -2.367 -7.180 1.00 98.62 145 ASN A C 1
ATOM 913 O O . ASN A 1 145 ? 10.798 -2.765 -6.161 1.00 98.62 145 ASN A O 1
ATOM 917 N N . GLY A 1 146 ? 10.343 -3.004 -8.347 1.00 97.81 146 GLY A N 1
ATOM 918 C CA . GLY A 1 146 ? 11.111 -4.230 -8.495 1.00 97.81 146 GLY A CA 1
ATOM 919 C C . GLY A 1 146 ? 10.515 -5.433 -7.762 1.00 97.81 146 GLY A C 1
ATOM 920 O O . GLY A 1 146 ? 11.182 -6.471 -7.715 1.00 97.81 146 GLY A O 1
ATOM 921 N N . LYS A 1 147 ? 9.277 -5.356 -7.243 1.00 98.62 147 LYS A N 1
ATOM 922 C CA . LYS A 1 147 ? 8.568 -6.485 -6.612 1.00 98.62 147 LYS A CA 1
ATOM 923 C C . LYS A 1 147 ? 7.136 -6.700 -7.108 1.00 98.62 147 LYS A C 1
ATOM 925 O O . LYS A 1 147 ? 6.480 -5.816 -7.660 1.00 98.62 147 LYS A O 1
ATOM 930 N N . ASP A 1 148 ? 6.684 -7.940 -6.934 1.00 98.69 148 ASP A N 1
ATOM 931 C CA . ASP A 1 148 ? 5.377 -8.401 -7.384 1.00 98.69 148 ASP A CA 1
ATOM 932 C C . ASP A 1 148 ? 4.255 -7.881 -6.474 1.00 98.69 148 ASP A C 1
ATOM 934 O O . ASP A 1 148 ? 4.425 -7.708 -5.262 1.00 98.69 148 ASP A O 1
ATOM 938 N N . GLY A 1 149 ? 3.091 -7.661 -7.081 1.00 98.69 149 GLY A N 1
ATOM 939 C CA . GLY A 1 149 ? 1.825 -7.502 -6.377 1.00 98.69 149 GLY A CA 1
ATOM 940 C C . GLY A 1 149 ? 0.971 -8.738 -6.594 1.00 98.69 149 GLY A C 1
ATOM 941 O O . GLY A 1 149 ? 0.759 -9.148 -7.738 1.00 98.69 149 GLY A O 1
ATOM 942 N N . SER A 1 150 ? 0.486 -9.354 -5.524 1.00 98.56 150 SER A N 1
ATOM 943 C CA . SER A 1 150 ? -0.260 -10.610 -5.632 1.00 98.56 150 SER A CA 1
ATOM 944 C C . SER A 1 150 ? -1.442 -10.692 -4.677 1.00 98.56 150 SER A C 1
ATOM 946 O O . SER A 1 150 ? -1.507 -9.956 -3.700 1.00 98.56 150 SER A O 1
ATOM 948 N N . ASN A 1 151 ? -2.395 -11.577 -4.973 1.00 98.75 151 ASN A N 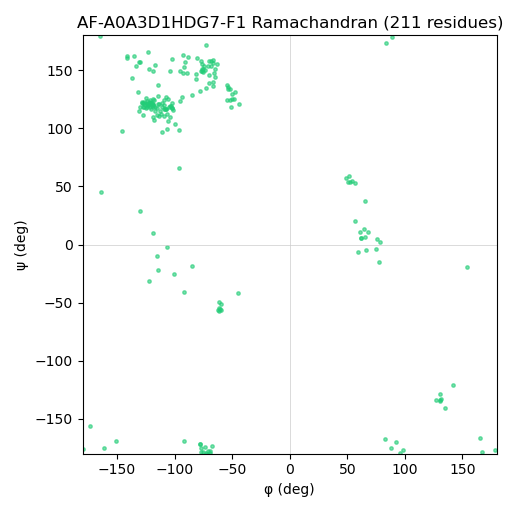1
ATOM 949 C CA . ASN A 1 151 ? -3.542 -11.877 -4.108 1.00 98.75 151 ASN A CA 1
ATOM 950 C C . ASN A 1 151 ? -4.309 -10.610 -3.690 1.00 98.75 151 ASN A C 1
ATOM 952 O O . ASN A 1 151 ? -4.517 -10.333 -2.507 1.00 98.75 151 ASN A O 1
ATOM 956 N N . ILE A 1 152 ? -4.707 -9.815 -4.682 1.00 98.88 152 ILE A N 1
ATOM 957 C CA . ILE A 1 152 ? -5.435 -8.565 -4.458 1.00 98.88 152 ILE A CA 1
ATOM 958 C C . ILE A 1 152 ? -6.908 -8.810 -4.750 1.00 98.88 152 ILE A C 1
ATOM 960 O O . ILE A 1 152 ? -7.276 -9.190 -5.862 1.00 98.88 152 ILE A O 1
ATOM 964 N N . LYS A 1 153 ? -7.767 -8.568 -3.764 1.00 98.81 153 LYS A N 1
ATOM 965 C CA . LYS A 1 153 ? -9.203 -8.819 -3.860 1.00 98.81 153 LYS A CA 1
ATOM 966 C C . LYS A 1 153 ? -9.999 -7.557 -3.562 1.00 98.81 153 LYS A C 1
ATOM 968 O O . LYS A 1 153 ? -9.925 -7.014 -2.465 1.00 98.81 153 LYS A O 1
ATOM 973 N N . ILE A 1 154 ? -10.818 -7.126 -4.515 1.00 98.69 154 ILE A N 1
ATOM 974 C CA . ILE A 1 154 ? -11.763 -6.019 -4.351 1.00 98.69 154 ILE A CA 1
ATOM 975 C C . ILE A 1 154 ? -13.173 -6.565 -4.562 1.00 98.69 154 ILE A C 1
ATOM 977 O O . ILE A 1 154 ? -13.494 -7.141 -5.603 1.00 98.69 154 ILE A O 1
ATOM 981 N N . THR A 1 155 ? -14.017 -6.430 -3.546 1.00 98.31 155 THR A N 1
ATOM 982 C CA . THR A 1 155 ? -15.379 -6.988 -3.570 1.00 98.31 155 THR A CA 1
ATOM 983 C C . THR A 1 155 ? -16.477 -5.948 -3.559 1.00 98.31 155 THR A C 1
ATOM 985 O O . THR A 1 155 ? -17.571 -6.272 -4.007 1.00 98.31 155 THR A O 1
ATOM 988 N N . ASP A 1 156 ? -16.193 -4.734 -3.087 1.00 98.19 156 ASP A N 1
ATOM 989 C CA . ASP A 1 156 ? -17.109 -3.594 -3.110 1.00 98.19 156 ASP A CA 1
ATOM 990 C C . ASP A 1 156 ? -16.336 -2.282 -2.843 1.00 98.19 156 ASP A C 1
ATOM 992 O O . ASP A 1 156 ? -15.121 -2.293 -2.615 1.00 98.19 156 ASP A O 1
ATOM 996 N N . GLY A 1 157 ? -17.041 -1.151 -2.838 1.00 97.44 157 GLY A N 1
ATOM 997 C CA . GLY A 1 157 ? -16.517 0.185 -2.561 1.00 97.44 157 GLY A CA 1
ATOM 998 C C . GLY A 1 157 ? -16.207 0.996 -3.818 1.00 97.44 157 GLY A C 1
ATOM 999 O O . GLY A 1 157 ? -16.456 0.581 -4.949 1.00 97.44 157 GLY A O 1
ATOM 1000 N N . THR A 1 158 ? -15.667 2.196 -3.620 1.00 98.69 158 THR A N 1
ATOM 1001 C CA . THR A 1 158 ? -15.081 3.012 -4.691 1.00 98.69 158 THR A CA 1
ATOM 1002 C C . THR A 1 158 ? -13.573 3.000 -4.522 1.00 98.69 158 THR A C 1
ATOM 1004 O O . THR A 1 158 ? -13.065 3.469 -3.510 1.00 98.69 158 THR A O 1
ATOM 1007 N N . VAL A 1 159 ? -12.849 2.458 -5.498 1.00 98.88 159 VAL A N 1
ATOM 1008 C CA . VAL A 1 159 ? -11.391 2.326 -5.452 1.00 98.88 159 VAL A CA 1
ATOM 1009 C C . VAL A 1 159 ? -10.774 3.094 -6.609 1.00 98.88 159 VAL A C 1
ATOM 1011 O O . VAL A 1 159 ? -11.038 2.808 -7.775 1.00 98.88 159 VAL A O 1
ATOM 1014 N N . LYS A 1 160 ? -9.909 4.054 -6.296 1.00 98.94 160 LYS A N 1
ATOM 1015 C CA . LYS A 1 160 ? -9.023 4.717 -7.250 1.00 98.94 160 LYS A CA 1
ATOM 1016 C C . LYS A 1 160 ? -7.585 4.328 -6.940 1.00 98.94 160 LYS A C 1
ATOM 1018 O O . LYS A 1 160 ? -7.039 4.744 -5.923 1.00 98.94 160 LYS A O 1
ATOM 1023 N N . ALA A 1 161 ? -6.964 3.575 -7.834 1.00 98.88 161 ALA A N 1
ATOM 1024 C CA . ALA A 1 161 ? -5.595 3.109 -7.672 1.00 98.88 161 ALA A CA 1
ATOM 1025 C C . ALA A 1 161 ? -4.727 3.648 -8.811 1.00 98.88 161 ALA A C 1
ATOM 1027 O O . ALA A 1 161 ? -5.007 3.389 -9.980 1.00 98.88 161 ALA A O 1
ATOM 1028 N N . THR A 1 162 ? -3.697 4.422 -8.478 1.00 98.94 162 THR A N 1
ATOM 1029 C CA . THR A 1 162 ? -2.792 5.030 -9.463 1.00 98.94 162 THR A CA 1
ATOM 1030 C C . THR A 1 162 ? -1.367 4.572 -9.191 1.00 98.94 162 THR A C 1
ATOM 1032 O O . THR A 1 162 ? -0.834 4.831 -8.111 1.00 98.94 162 THR A O 1
ATOM 1035 N N . GLY A 1 163 ? -0.766 3.883 -10.157 1.00 98.81 163 GLY A N 1
ATOM 1036 C CA . GLY A 1 163 ? 0.640 3.497 -10.115 1.00 98.81 163 GLY A CA 1
ATOM 1037 C C . GLY A 1 163 ? 1.558 4.686 -10.378 1.00 98.81 163 GLY A C 1
ATOM 1038 O O . GLY A 1 163 ? 1.179 5.648 -11.051 1.00 98.81 163 GLY A O 1
ATOM 1039 N N . GLY A 1 164 ? 2.780 4.619 -9.855 1.00 98.69 164 GLY A N 1
ATOM 1040 C CA . GLY A 1 164 ? 3.855 5.509 -10.280 1.00 98.69 164 GLY A CA 1
ATOM 1041 C C . GLY A 1 164 ? 4.354 5.188 -11.689 1.00 98.69 164 GLY A C 1
ATOM 1042 O O . GLY A 1 164 ? 3.863 4.274 -12.350 1.00 98.69 164 GLY A O 1
ATOM 1043 N N . ASN A 1 165 ? 5.377 5.920 -12.146 1.00 98.25 165 ASN A N 1
ATOM 1044 C CA . ASN A 1 165 ? 6.033 5.649 -13.430 1.00 98.25 165 ASN A CA 1
ATOM 1045 C C . ASN A 1 165 ? 6.356 4.152 -13.573 1.00 98.25 165 ASN A C 1
ATOM 1047 O O . ASN A 1 165 ? 6.922 3.571 -12.653 1.00 98.25 165 ASN A O 1
ATO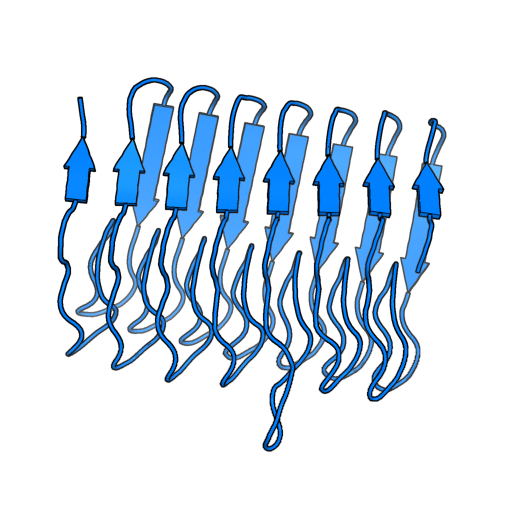M 1051 N N . SER A 1 166 ? 6.006 3.539 -14.705 1.00 98.56 166 SER A N 1
ATOM 1052 C CA . SER A 1 166 ? 6.285 2.123 -14.977 1.00 98.56 166 SER A CA 1
ATOM 1053 C C . SER A 1 166 ? 5.650 1.105 -14.020 1.00 98.56 166 SER A C 1
ATOM 1055 O O . SER A 1 166 ? 5.980 -0.075 -14.104 1.00 98.56 166 SER A O 1
ATOM 1057 N N . ALA A 1 167 ? 4.722 1.494 -13.145 1.00 98.81 167 ALA A N 1
ATOM 1058 C CA . ALA A 1 167 ? 4.070 0.590 -12.196 1.00 98.81 167 ALA A CA 1
ATOM 1059 C C . ALA A 1 167 ? 2.563 0.480 -12.433 1.00 98.81 167 ALA A C 1
ATOM 1061 O O . ALA A 1 167 ? 1.934 1.395 -12.972 1.00 98.81 167 ALA A O 1
ATOM 1062 N N . ALA A 1 168 ? 1.976 -0.643 -12.019 1.00 98.88 168 ALA A N 1
ATOM 1063 C CA . ALA A 1 168 ? 0.555 -0.879 -12.209 1.00 98.88 168 ALA A CA 1
ATOM 1064 C C . ALA A 1 168 ? -0.310 0.001 -11.297 1.00 98.88 168 ALA A C 1
ATOM 1066 O O . ALA A 1 168 ? 0.087 0.373 -10.189 1.00 98.88 168 ALA A O 1
ATOM 1067 N N . GLY A 1 169 ? -1.542 0.281 -11.725 1.00 98.88 169 GLY A N 1
ATOM 1068 C CA . GLY A 1 169 ? -2.557 0.826 -10.821 1.00 98.88 169 GLY A CA 1
ATOM 1069 C C . GLY A 1 169 ? -2.840 -0.156 -9.684 1.00 98.88 169 GLY A C 1
ATOM 1070 O O . GLY A 1 169 ? -2.693 0.183 -8.511 1.00 98.88 169 GLY A O 1
ATOM 1071 N N . ILE A 1 170 ? -3.182 -1.394 -10.043 1.00 98.94 170 ILE A N 1
ATOM 1072 C CA . ILE A 1 170 ? -3.370 -2.524 -9.127 1.00 98.94 170 ILE A CA 1
ATOM 1073 C C . ILE A 1 170 ? -2.519 -3.695 -9.620 1.00 98.94 170 ILE A C 1
ATOM 1075 O O . ILE A 1 170 ? -2.752 -4.196 -10.719 1.00 98.94 170 ILE A O 1
ATOM 1079 N N . GLY A 1 171 ? -1.562 -4.149 -8.814 1.00 98.81 171 GLY A N 1
ATOM 1080 C CA . GLY A 1 171 ? -0.696 -5.285 -9.128 1.00 98.81 171 GLY A CA 1
ATOM 1081 C C . GLY A 1 171 ? 0.786 -4.980 -8.923 1.00 98.81 171 GLY A C 1
ATOM 1082 O O . GLY A 1 171 ? 1.183 -4.570 -7.834 1.00 98.81 171 GLY A O 1
ATOM 1083 N N . GLY A 1 172 ? 1.612 -5.252 -9.932 1.00 98.75 172 GLY A N 1
ATOM 1084 C CA . GLY A 1 172 ? 3.073 -5.222 -9.813 1.00 98.75 172 GLY A CA 1
ATOM 1085 C C . GLY A 1 172 ? 3.687 -3.821 -9.784 1.00 98.75 172 GLY A C 1
ATOM 1086 O O . GLY A 1 172 ? 3.197 -2.892 -10.434 1.00 98.75 172 GLY A O 1
ATOM 1087 N N . GLY A 1 173 ? 4.810 -3.687 -9.072 1.00 98.75 173 GLY A N 1
ATOM 1088 C CA . GLY A 1 173 ? 5.711 -2.549 -9.240 1.00 98.75 173 GLY A CA 1
ATOM 1089 C C . GLY A 1 173 ? 6.474 -2.620 -10.565 1.00 98.75 173 GLY A C 1
ATOM 1090 O O . GLY A 1 173 ? 6.309 -3.551 -11.359 1.00 98.75 173 GLY A O 1
ATOM 1091 N N . ASN A 1 174 ? 7.329 -1.630 -10.822 1.00 98.62 174 ASN A N 1
ATOM 1092 C CA . ASN A 1 174 ? 8.129 -1.589 -12.050 1.00 98.62 174 ASN A CA 1
ATOM 1093 C C . ASN A 1 174 ? 8.932 -2.885 -12.268 1.00 98.62 174 ASN A C 1
ATOM 1095 O O . ASN A 1 174 ? 9.575 -3.389 -11.345 1.00 98.62 174 ASN A O 1
ATOM 1099 N N . GLY A 1 175 ? 8.893 -3.421 -13.491 1.00 97.88 175 GLY A N 1
ATOM 1100 C CA . GLY A 1 175 ? 9.600 -4.644 -13.869 1.00 97.88 175 GLY A CA 1
ATOM 1101 C C . GLY A 1 175 ? 8.936 -5.939 -13.412 1.00 97.88 175 GLY A C 1
ATOM 1102 O O . GLY A 1 175 ? 9.528 -7.000 -13.612 1.00 97.88 175 GLY A O 1
ATOM 1103 N N . LYS A 1 176 ? 7.769 -5.885 -12.752 1.00 98.69 176 LYS A N 1
ATOM 1104 C CA . LYS A 1 176 ? 7.242 -7.015 -11.977 1.00 98.69 176 LYS A CA 1
ATOM 1105 C C . LYS A 1 176 ? 5.770 -7.320 -12.168 1.00 98.69 176 LYS A C 1
ATOM 1107 O O . LYS A 1 176 ? 4.991 -6.522 -12.687 1.00 98.69 176 LYS A O 1
ATOM 1112 N N . ASN A 1 177 ? 5.410 -8.533 -11.766 1.00 98.75 177 ASN A N 1
ATOM 1113 C CA . ASN A 1 177 ? 4.141 -9.149 -12.095 1.00 98.75 177 ASN A CA 1
ATOM 1114 C C . ASN A 1 177 ? 3.027 -8.669 -11.165 1.00 98.75 177 ASN A C 1
ATOM 1116 O O . ASN A 1 177 ? 3.232 -8.424 -9.975 1.00 98.75 177 ASN A O 1
ATOM 1120 N N . GLY A 1 178 ? 1.824 -8.589 -11.723 1.00 98.75 178 GLY A N 1
ATOM 1121 C CA . GLY A 1 178 ? 0.582 -8.528 -10.965 1.00 98.75 178 GLY A CA 1
ATOM 1122 C C . GLY A 1 178 ? -0.151 -9.845 -11.132 1.00 98.75 178 GLY A C 1
ATOM 1123 O O . GLY A 1 178 ? -0.475 -10.215 -12.260 1.00 98.75 178 GLY A O 1
ATOM 1124 N N . SER A 1 179 ? -0.403 -10.562 -10.043 1.00 98.75 179 SER A N 1
ATOM 1125 C CA . SER A 1 179 ? -1.008 -11.895 -10.119 1.00 98.75 179 SER A CA 1
ATOM 1126 C C . SER A 1 179 ? -2.150 -12.096 -9.132 1.00 98.75 179 SER A C 1
ATOM 1128 O O . SER A 1 179 ? -2.190 -11.461 -8.083 1.00 98.75 179 SER A O 1
ATOM 1130 N N . ASN A 1 180 ? -3.085 -12.989 -9.461 1.00 98.75 180 ASN A N 1
ATOM 1131 C CA . ASN A 1 180 ? -4.219 -13.340 -8.598 1.00 98.75 180 ASN A CA 1
ATOM 1132 C C . ASN A 1 180 ? -5.013 -12.097 -8.164 1.00 98.75 180 ASN A C 1
ATOM 1134 O O . ASN A 1 180 ? -5.183 -11.828 -6.972 1.00 98.75 180 ASN A O 1
ATOM 1138 N N . ILE A 1 181 ? -5.456 -11.311 -9.144 1.00 98.81 181 ILE A N 1
ATOM 1139 C CA . ILE A 1 181 ? -6.217 -10.085 -8.900 1.00 98.81 181 ILE A CA 1
ATOM 1140 C C . ILE A 1 181 ? -7.684 -10.370 -9.195 1.00 98.81 181 ILE A C 1
ATOM 1142 O O . ILE A 1 181 ? -8.033 -10.705 -10.325 1.00 98.81 181 ILE A O 1
ATOM 1146 N N . LYS A 1 182 ? -8.544 -10.225 -8.189 1.00 98.75 182 LYS A N 1
ATOM 1147 C CA . LYS A 1 182 ? -9.980 -10.482 -8.308 1.00 98.75 182 LYS A CA 1
ATOM 1148 C C . LYS A 1 182 ? -10.789 -9.242 -7.960 1.00 98.75 182 LYS A C 1
ATOM 1150 O O . LYS A 1 182 ? -10.733 -8.760 -6.830 1.00 98.75 182 LYS A O 1
ATOM 1155 N N . ILE A 1 183 ? -11.581 -8.764 -8.910 1.00 98.50 183 ILE A N 1
ATOM 1156 C CA . ILE A 1 183 ? -12.534 -7.666 -8.737 1.00 98.50 183 ILE A CA 1
ATOM 1157 C C . ILE A 1 183 ? -13.924 -8.229 -9.027 1.00 98.50 183 ILE A C 1
ATOM 1159 O O . ILE A 1 183 ? -14.124 -8.858 -10.059 1.00 98.50 183 ILE A O 1
ATOM 1163 N N . THR A 1 184 ? -14.860 -8.076 -8.092 1.00 97.88 184 THR A N 1
ATOM 1164 C CA . THR A 1 184 ? -16.199 -8.700 -8.214 1.00 97.88 184 THR A CA 1
ATOM 1165 C C . THR A 1 184 ? -17.359 -7.724 -8.159 1.00 97.88 184 THR A C 1
ATOM 1167 O O . THR A 1 184 ? -18.384 -8.006 -8.754 1.00 97.88 184 THR A O 1
ATOM 1170 N N . ASN A 1 185 ? -17.230 -6.615 -7.430 1.00 95.31 185 ASN A N 1
ATOM 1171 C CA . ASN A 1 185 ? -18.158 -5.488 -7.502 1.00 95.31 185 ASN A CA 1
ATOM 1172 C C . ASN A 1 185 ? -17.398 -4.194 -7.169 1.00 95.31 185 ASN A C 1
ATOM 1174 O O . ASN A 1 185 ? -16.168 -4.180 -7.040 1.00 95.31 185 ASN A O 1
ATOM 1178 N N . GLY A 1 186 ? -18.153 -3.113 -6.975 1.00 91.94 186 GLY A N 1
ATOM 1179 C CA . GLY A 1 186 ? -17.629 -1.793 -6.669 1.00 91.94 186 GLY A CA 1
ATOM 1180 C C . GLY A 1 186 ? -17.212 -1.027 -7.922 1.00 91.94 186 GLY A C 1
ATOM 1181 O O . GLY A 1 186 ? -17.221 -1.528 -9.046 1.00 91.94 186 GLY A O 1
ATOM 1182 N N . LYS A 1 187 ? -16.849 0.237 -7.727 1.00 97.75 187 LYS A N 1
ATOM 1183 C CA . LYS A 1 187 ? -16.334 1.107 -8.784 1.00 97.75 187 LYS A CA 1
ATOM 1184 C C . LYS A 1 187 ? -14.817 1.162 -8.689 1.00 97.75 187 LYS A C 1
ATOM 1186 O O . LYS A 1 187 ? -14.291 1.880 -7.840 1.00 97.75 187 LYS A O 1
ATOM 1191 N N . VAL A 1 188 ? -14.118 0.450 -9.570 1.00 98.50 188 VAL A N 1
ATOM 1192 C CA . VAL A 1 188 ? -12.648 0.415 -9.590 1.00 98.50 188 VAL A CA 1
ATOM 1193 C C . VAL A 1 188 ? -12.097 1.192 -10.785 1.00 98.50 188 VAL A C 1
ATOM 1195 O O . VAL A 1 188 ? -12.292 0.814 -11.935 1.00 98.50 188 VAL A O 1
ATOM 1198 N N . ASN A 1 189 ? -11.362 2.263 -10.496 1.00 98.62 189 ASN A N 1
ATOM 1199 C CA . ASN A 1 189 ? -10.608 3.054 -11.460 1.00 98.62 189 ASN A CA 1
ATOM 1200 C C . ASN A 1 189 ? -9.112 2.837 -11.219 1.00 98.62 189 ASN A C 1
ATOM 1202 O O . ASN A 1 189 ? -8.516 3.480 -10.351 1.00 98.62 189 ASN A O 1
ATOM 1206 N N . ALA A 1 190 ? -8.505 1.939 -11.988 1.00 98.69 190 ALA A N 1
ATOM 1207 C CA . ALA A 1 190 ? -7.087 1.624 -11.889 1.00 98.69 190 ALA A CA 1
ATOM 1208 C C . ALA A 1 190 ? -6.313 2.229 -13.068 1.00 98.69 190 ALA A C 1
ATOM 1210 O O . ALA A 1 190 ? -6.654 2.003 -14.227 1.00 98.69 190 ALA A O 1
ATOM 1211 N N . THR A 1 191 ? -5.284 3.021 -12.777 1.00 98.88 191 THR A N 1
ATOM 1212 C CA . THR A 1 191 ? -4.448 3.701 -13.776 1.00 98.88 191 THR A CA 1
ATOM 1213 C C . THR A 1 191 ? -2.990 3.318 -13.556 1.00 98.88 191 THR A C 1
ATOM 1215 O O . THR A 1 191 ? -2.442 3.582 -12.488 1.00 98.88 191 THR A O 1
ATOM 1218 N N . GLY A 1 192 ? -2.378 2.677 -14.549 1.00 98.62 192 GLY A N 1
ATOM 1219 C CA . GLY A 1 192 ? -0.944 2.389 -14.553 1.00 98.62 192 GLY A CA 1
ATOM 1220 C C . GLY A 1 192 ? -0.132 3.605 -14.989 1.00 98.62 192 GLY A C 1
ATOM 1221 O O . GLY A 1 192 ? -0.666 4.519 -15.622 1.00 98.62 192 GLY A O 1
ATOM 1222 N N . GLY A 1 193 ? 1.154 3.611 -14.650 1.00 98.44 193 GLY A N 1
ATOM 1223 C CA . GLY A 1 193 ? 2.120 4.542 -15.228 1.00 98.44 193 GLY A CA 1
ATOM 1224 C C . GLY A 1 193 ? 2.572 4.128 -16.631 1.00 98.44 193 GLY A C 1
ATOM 1225 O O . GLY A 1 193 ? 2.057 3.179 -17.220 1.00 98.44 193 GLY A O 1
ATOM 1226 N N . ASP A 1 194 ? 3.574 4.835 -17.155 1.00 97.69 194 ASP A N 1
ATOM 1227 C CA . ASP A 1 194 ? 4.121 4.608 -18.499 1.00 97.69 194 ASP A CA 1
ATOM 1228 C C . ASP A 1 194 ? 4.426 3.125 -18.765 1.00 97.69 194 ASP A C 1
ATOM 1230 O O . ASP A 1 194 ? 5.159 2.495 -18.010 1.00 97.69 194 ASP A O 1
ATOM 1234 N N . TYR A 1 195 ? 3.876 2.568 -19.848 1.00 96.69 195 TYR A N 1
ATOM 1235 C CA . TYR A 1 195 ? 4.066 1.167 -20.267 1.00 96.69 195 TYR A CA 1
ATOM 1236 C C . TYR A 1 195 ? 3.564 0.087 -19.285 1.00 96.69 195 TYR A C 1
ATOM 1238 O O . TYR A 1 195 ? 3.776 -1.099 -19.538 1.00 96.69 195 TYR A O 1
ATOM 1246 N N . ALA A 1 196 ? 2.892 0.460 -18.193 1.00 98.44 196 ALA A N 1
ATOM 1247 C CA . ALA A 1 196 ? 2.350 -0.465 -17.200 1.00 98.44 196 ALA A CA 1
ATOM 1248 C C . ALA A 1 196 ? 0.836 -0.671 -17.353 1.00 98.44 196 ALA A C 1
ATOM 1250 O O . ALA A 1 196 ? 0.122 0.150 -17.934 1.00 98.44 196 ALA A O 1
ATOM 1251 N N . ALA A 1 197 ? 0.323 -1.770 -16.799 1.00 98.69 197 ALA A N 1
ATOM 1252 C CA . ALA A 1 197 ? -1.105 -2.056 -16.824 1.00 98.69 197 ALA A CA 1
ATOM 1253 C C . ALA A 1 197 ? -1.886 -1.186 -15.824 1.00 98.69 197 ALA A C 1
ATOM 1255 O O . ALA A 1 197 ? -1.404 -0.846 -14.746 1.00 98.69 197 ALA A O 1
ATOM 1256 N N . GLY A 1 198 ? -3.156 -0.900 -16.126 1.00 98.75 198 GLY A N 1
ATOM 1257 C CA . GLY A 1 198 ? -4.089 -0.427 -15.097 1.00 98.75 198 GLY A CA 1
ATOM 1258 C C . GLY A 1 198 ? -4.237 -1.463 -13.978 1.00 98.75 198 GLY A C 1
ATOM 1259 O O . GLY A 1 198 ? -4.041 -1.144 -12.809 1.00 98.75 198 GLY A O 1
ATOM 1260 N N . ILE A 1 199 ? -4.515 -2.715 -14.356 1.00 98.81 199 ILE A N 1
ATOM 1261 C CA . ILE A 1 199 ? -4.634 -3.873 -13.462 1.00 98.81 199 ILE A CA 1
ATOM 1262 C C . ILE A 1 199 ? -3.761 -4.994 -14.037 1.00 98.81 199 ILE A C 1
ATOM 1264 O O . ILE A 1 199 ? -4.001 -5.426 -15.163 1.00 98.81 199 ILE A O 1
ATOM 1268 N N . GLY A 1 200 ? -2.743 -5.443 -13.301 1.00 98.69 200 GLY A N 1
ATOM 1269 C CA . GLY A 1 200 ? -1.779 -6.449 -13.760 1.00 98.69 200 GLY A CA 1
ATOM 1270 C C . GLY A 1 200 ? -0.331 -6.084 -13.436 1.00 98.69 200 GLY A C 1
ATOM 1271 O O . GLY A 1 200 ? -0.037 -5.600 -12.347 1.00 98.69 200 GLY A O 1
ATOM 1272 N N . GLY A 1 201 ? 0.593 -6.364 -14.355 1.00 98.62 201 GLY A N 1
ATOM 1273 C CA . GLY A 1 201 ? 2.021 -6.095 -14.162 1.00 98.62 201 GLY A CA 1
ATOM 1274 C C . GLY A 1 201 ? 2.417 -4.624 -14.326 1.00 98.62 201 GLY A C 1
ATOM 1275 O O . GLY A 1 201 ? 1.739 -3.846 -15.006 1.00 98.62 201 GLY A O 1
ATOM 1276 N N . GLY A 1 202 ? 3.551 -4.260 -13.724 1.00 98.69 202 GLY A N 1
ATOM 1277 C CA . GLY A 1 202 ? 4.296 -3.058 -14.092 1.00 98.69 202 GLY A CA 1
ATOM 1278 C C . GLY A 1 202 ? 4.932 -3.194 -15.480 1.00 98.69 202 GLY A C 1
ATOM 1279 O O . GLY A 1 202 ? 4.774 -4.210 -16.155 1.00 98.69 202 GLY A O 1
ATOM 1280 N N . SER A 1 203 ? 5.679 -2.182 -15.917 1.00 98.50 203 SER A N 1
ATOM 1281 C CA . SER A 1 203 ? 6.405 -2.213 -17.193 1.00 98.50 203 SER A CA 1
ATOM 1282 C C . SER A 1 203 ? 7.314 -3.441 -17.263 1.00 98.50 203 SER A C 1
ATOM 1284 O O . SER A 1 203 ? 8.110 -3.674 -16.357 1.00 98.50 203 SER A O 1
ATOM 1286 N N . GLY A 1 204 ? 7.163 -4.262 -18.305 1.00 96.31 204 GLY A N 1
ATOM 1287 C CA . GLY A 1 204 ? 7.896 -5.526 -18.466 1.00 96.31 204 GLY A CA 1
ATOM 1288 C C . GLY A 1 204 ? 7.419 -6.688 -17.580 1.00 96.31 204 GLY A C 1
ATOM 1289 O O . GLY A 1 204 ? 7.915 -7.802 -17.733 1.00 96.31 204 GLY A O 1
ATOM 1290 N N . GLY A 1 205 ? 6.457 -6.457 -16.685 1.00 98.12 205 GLY A N 1
ATOM 1291 C CA . GLY A 1 205 ? 5.817 -7.482 -15.870 1.00 98.12 205 GLY A CA 1
ATOM 1292 C C . GLY A 1 205 ? 4.559 -8.057 -16.519 1.00 98.12 205 GLY A C 1
ATOM 1293 O O . GLY A 1 205 ? 3.858 -7.390 -17.280 1.00 98.12 205 GLY A O 1
ATOM 1294 N N . ALA A 1 206 ? 4.237 -9.304 -16.189 1.00 98.38 206 ALA A N 1
ATOM 1295 C CA . ALA A 1 206 ? 3.028 -9.974 -16.646 1.00 98.38 206 ALA A CA 1
ATOM 1296 C C . ALA A 1 206 ? 1.843 -9.733 -15.697 1.00 98.38 206 ALA A C 1
ATOM 1298 O O . ALA A 1 206 ? 1.998 -9.631 -14.479 1.00 98.38 206 ALA A O 1
ATOM 1299 N N . GLY A 1 207 ? 0.639 -9.692 -16.268 1.00 98.19 207 GLY A N 1
ATOM 1300 C CA . GLY A 1 207 ? -0.609 -9.899 -15.539 1.00 98.19 207 GLY A CA 1
ATOM 1301 C C . GLY A 1 207 ? -1.025 -11.368 -15.628 1.00 98.19 207 GLY A C 1
ATOM 1302 O O . GLY A 1 207 ? -1.118 -11.891 -16.738 1.00 98.19 207 GLY A O 1
ATOM 1303 N N . SER A 1 208 ? -1.279 -12.044 -14.507 1.00 98.38 208 SER A N 1
ATOM 1304 C CA . SER A 1 208 ? -1.727 -13.446 -14.512 1.00 98.38 208 SER A CA 1
ATOM 1305 C C . SER A 1 208 ? -2.854 -13.706 -13.515 1.00 98.38 208 SER A C 1
ATOM 1307 O O . SER A 1 208 ? -2.885 -13.136 -12.429 1.00 98.38 208 SER A O 1
ATOM 1309 N N . ASN A 1 209 ? -3.801 -14.573 -13.889 1.00 98.31 209 ASN A N 1
ATOM 1310 C CA . ASN A 1 209 ? -4.975 -14.894 -13.071 1.00 98.31 209 ASN A CA 1
ATOM 1311 C C . ASN A 1 209 ? -5.730 -13.632 -12.598 1.00 98.31 209 ASN A C 1
ATOM 1313 O O . ASN A 1 209 ? -5.832 -13.349 -11.403 1.00 98.31 209 ASN A O 1
ATOM 1317 N N . ILE A 1 210 ? -6.186 -12.836 -13.569 1.00 98.62 210 ILE A N 1
ATOM 1318 C CA . ILE A 1 210 ? -6.952 -11.610 -13.334 1.00 98.62 210 ILE A CA 1
ATOM 1319 C C . ILE A 1 210 ? -8.414 -11.893 -13.677 1.00 98.62 210 ILE A C 1
ATOM 1321 O O . ILE A 1 210 ? -8.731 -12.214 -14.821 1.00 98.62 210 ILE A O 1
ATOM 1325 N N . GLU A 1 211 ? -9.290 -11.773 -12.686 1.00 98.38 211 GLU A N 1
ATOM 1326 C CA . GLU A 1 211 ? -10.731 -12.003 -12.802 1.00 98.38 211 GLU A CA 1
ATOM 1327 C C . GLU A 1 211 ? -11.466 -10.701 -12.465 1.00 98.38 211 GLU A C 1
ATOM 1329 O O . GLU A 1 211 ? -11.316 -10.166 -11.365 1.00 98.38 211 GLU A O 1
ATOM 1334 N N . ILE A 1 212 ? -12.240 -10.179 -13.416 1.00 97.06 212 ILE A N 1
ATOM 1335 C CA . ILE A 1 212 ? -13.066 -8.979 -13.246 1.00 97.06 212 ILE A CA 1
ATOM 1336 C C . ILE A 1 212 ? -14.480 -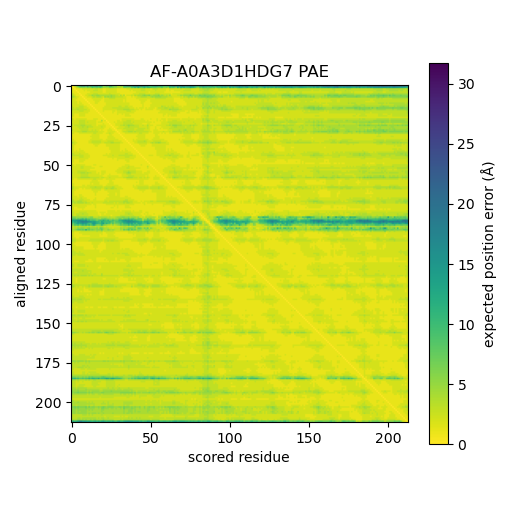9.356 -13.674 1.00 97.06 212 ILE A C 1
ATOM 1338 O O . ILE A 1 212 ? -14.700 -9.615 -14.859 1.00 97.06 212 ILE A O 1
ATOM 1342 N N . ASN A 1 213 ? -15.398 -9.402 -12.712 1.00 89.44 213 ASN A N 1
ATOM 1343 C CA . ASN A 1 213 ? -16.808 -9.734 -12.924 1.00 89.44 213 ASN A CA 1
ATOM 1344 C C . ASN A 1 213 ? -17.708 -8.559 -12.554 1.00 89.44 213 ASN A C 1
ATOM 1346 O O . ASN A 1 213 ? -17.319 -7.805 -11.631 1.00 89.44 213 ASN A O 1
#

Secondary structure (DSSP, 8-state):
--EEE-SSEEEEE--TT--SEE--TT----SEEE-SSEEEEE--TT--SEE--TT--B-SEEE-SSEEEEE--TTS-SEE----SSS---B--EEE-SSEEEEE--TT--SEE--TT--B--EEE-SSEEEEE--TT--SEEPPTTS-EEEEEE-SSEEEEE--TT--SEE--TT--EEEEEE-SSEEEEE--TT--SEE--TTPPEEEEEE-

Nearest PDB structures (foldseek):
  8e62-assembly2_D  TM=2.236E-01  e=7.781E-01  Psychrobacter cryohalolentis K5
  4mzu-assembly1_F  TM=1.685E-01  e=1.556E+00  Shewanella denitrificans OS217
  3hsq-assembly1_A  TM=1.581E-01  e=1.452E+00  Leptospira interrogans
  4ihh-assembly2_E  TM=1.490E-01  e=1.452E+00  Escherichia coli K-12

Foldseek 3Di:
DAAEAQEEAAFFEADAQEWSQAEHNLAWRANAEYAEYAYFFEYAAQYWSHIEGNQYWRAHHEYNEYHEFFEYHQFAWSHTFGADPDHGQWGAHAEYQEYAYFFEAHAQYWSHTGTHVYWGEHAEYNEYHEFFEYHAQYWSHTGGHPYWGEHAEYEEYAYFFEYHAQFESAIEGHLEWGENHEAHDYHYHFYYHDCQYSHIGGRNYGRYNHYHD

pLDDT: mean 97.56, std 3.27, range [72.94, 98.94]

Solvent-accessible surface area (backbone atoms only — not comparable to full-atom values): 6918 Å² total; per-residue (Å²): 74,79,45,77,39,78,50,59,81,47,79,34,68,21,52,82,21,9,10,17,44,57,9,40,66,68,26,46,7,23,45,33,36,32,51,30,32,40,38,39,21,30,19,11,53,21,0,0,1,33,10,0,0,22,32,2,33,5,30,46,36,36,33,51,25,30,42,38,39,20,30,20,8,60,23,0,0,1,33,14,0,0,20,31,85,85,85,32,0,29,6,32,45,34,39,31,54,25,29,40,36,40,22,29,18,12,49,16,0,0,1,33,14,0,0,15,58,4,40,4,32,44,34,38,32,56,26,29,43,36,37,20,31,19,13,50,21,0,0,1,32,15,0,0,18,72,14,39,4,33,45,35,37,33,52,30,31,40,36,38,21,31,19,12,54,23,0,0,1,33,13,0,0,22,62,12,31,5,31,44,34,38,37,57,43,55,52,76,49,49,38,32,20,62,82,21,30,29,70,15,7,3,23,89,25,52,61,42,68,72,46,79,92

Mean predicted aligned error: 2.52 Å